Protein AF-A0A3M9LHJ0-F1 (afdb_monomer_lite)

Foldseek 3Di:
DDDDPCCLQPVDPLNVVLLVVLLVHKDAPVRSCVVVVHDCVVCVVSQVSCVVNQQWDDDDRIIHGHPVVNVSSVVCVLVVLQVLLCVVCVCVVVVKDPVLDDVVVVSNSSVCNVPDDDDDDPVCPLPDPVVVLVCLVPDQEEEDEDADAHPVVLVSLLVCLVVVRQYEYEYEPVNLVCCCVVPPPSSVVSCPRPRYHYHYDPDRDMD

Sequence (207 aa):
MGVSIIELVCRSEKRKNLLVYLKDGPRNLAAINKALDVTSTGVLPQIKLLKDNDIVIQKDDEYELSIFGNIVVQKMLPIFKLTRTLEKNPEYWFSRDISTLPMQFMERLGDLEDSEVIEPDINSLFDPPQELIDYLFVSRHVTAITSYFHPYYVNHFMGLAKKGVEINLIFTNDVYERIAEDYGEEAEFFFGRGNTNIYISTRRICR

Secondary structure (DSSP, 8-state):
-PPPHHHHHHS-HHHHHHHHHHTTS-EEHHHHHHHHT--HHHHHHHHHHHHTTTSEEEETTEEEE-HHHHHHHHHHHHHHHHHHHHHHSHHHHHHS--TTS-HHHHTTGGGGTT-------GGGTTSPPHHHHHHHHH-SEEEEEESS--HHHHHHHHHHHHTT-EEEEEEEHHHHHHHHHHHTHHHHHHHT-TTEEEEEESS----

pLDDT: mean 89.59, std 7.44, range [47.5, 98.25]

Structure (mmCIF, N/CA/C/O backbone):
data_AF-A0A3M9LHJ0-F1
#
_entry.id   AF-A0A3M9LHJ0-F1
#
loop_
_atom_site.group_PDB
_atom_site.id
_atom_site.type_symbol
_atom_site.label_atom_id
_atom_site.label_alt_id
_atom_site.label_comp_id
_atom_site.label_asym_id
_atom_site.label_entity_id
_atom_site.label_seq_id
_atom_site.pdbx_PDB_ins_code
_atom_site.Cartn_x
_atom_site.Cartn_y
_atom_site.Cartn_z
_atom_site.occupancy
_atom_site.B_iso_or_equiv
_atom_site.auth_seq_id
_atom_site.auth_comp_id
_atom_site.auth_asym_id
_atom_site.auth_atom_id
_atom_site.pdbx_PDB_model_num
ATOM 1 N N . MET A 1 1 ? -16.583 21.660 27.001 1.00 47.50 1 MET A N 1
ATOM 2 C CA . MET A 1 1 ? -15.871 21.697 25.704 1.00 47.50 1 MET A CA 1
ATOM 3 C C . MET A 1 1 ? -15.978 20.313 25.099 1.00 47.50 1 MET A C 1
ATOM 5 O O . MET A 1 1 ? -15.661 19.363 25.803 1.00 47.50 1 MET A O 1
ATOM 9 N N . GLY A 1 2 ? -16.516 20.193 23.883 1.00 69.31 2 GLY A N 1
ATOM 10 C CA . GLY A 1 2 ? -16.604 18.901 23.196 1.00 69.31 2 GLY A CA 1
ATOM 11 C C . GLY A 1 2 ? -15.211 18.344 22.908 1.00 69.31 2 GLY A C 1
ATOM 12 O O . GLY A 1 2 ? -14.272 19.115 22.705 1.00 69.31 2 GLY A O 1
ATOM 13 N N . VAL A 1 3 ? -15.066 17.020 22.936 1.00 81.50 3 VAL A N 1
ATOM 14 C CA . VAL A 1 3 ? -13.802 16.354 22.605 1.00 81.50 3 VAL A CA 1
ATOM 15 C C . VAL A 1 3 ? -13.525 16.551 21.113 1.00 81.50 3 VAL A C 1
ATOM 17 O O . VAL A 1 3 ? -14.412 16.370 20.282 1.00 81.50 3 VAL A O 1
ATOM 20 N N . SER A 1 4 ? -12.294 16.918 20.754 1.00 91.44 4 SER A N 1
ATOM 21 C CA . SER A 1 4 ? -11.881 16.975 19.350 1.00 91.44 4 SER A CA 1
ATOM 22 C C . SER A 1 4 ? -11.919 15.571 18.736 1.00 91.44 4 SER A C 1
ATOM 24 O O . SER A 1 4 ? -11.259 14.662 19.238 1.00 91.44 4 SER A O 1
ATOM 26 N N . ILE A 1 5 ? -12.655 15.383 17.633 1.00 89.94 5 ILE A N 1
ATOM 27 C CA . ILE A 1 5 ? -12.743 14.088 16.925 1.00 89.94 5 ILE A CA 1
ATOM 28 C C . ILE A 1 5 ? -11.354 13.613 16.489 1.00 89.94 5 ILE A C 1
ATOM 30 O O . ILE A 1 5 ? -11.035 12.434 16.627 1.00 89.94 5 ILE A O 1
ATOM 34 N N . ILE A 1 6 ? -10.500 14.526 16.019 1.00 90.25 6 ILE A N 1
ATOM 35 C CA . ILE A 1 6 ? -9.125 14.194 15.629 1.00 90.25 6 ILE A CA 1
ATOM 36 C C . ILE A 1 6 ? -8.348 13.679 16.843 1.00 90.25 6 ILE A C 1
ATOM 38 O O . ILE A 1 6 ? -7.688 12.649 16.758 1.00 90.25 6 ILE A O 1
ATOM 42 N N . GLU A 1 7 ? -8.454 14.329 18.003 1.00 91.19 7 GLU A N 1
ATOM 43 C CA . GLU A 1 7 ? -7.770 13.855 19.213 1.00 91.19 7 GLU A CA 1
ATOM 44 C C . GLU A 1 7 ? -8.338 12.525 19.725 1.00 91.19 7 GLU A C 1
ATOM 46 O O . GLU A 1 7 ? -7.598 11.655 20.205 1.00 91.19 7 GLU A O 1
ATOM 51 N N . LEU A 1 8 ? -9.655 12.353 19.608 1.00 91.88 8 LEU A N 1
ATOM 52 C CA . LEU A 1 8 ? -10.358 11.133 19.973 1.00 91.88 8 LEU A CA 1
ATOM 53 C C . LEU A 1 8 ? -9.920 9.956 19.093 1.00 91.88 8 LEU A C 1
ATOM 55 O O . LEU A 1 8 ? -9.714 8.855 19.588 1.00 91.88 8 LEU A O 1
ATOM 59 N N . VAL A 1 9 ? -9.746 10.168 17.796 1.00 90.75 9 VAL A N 1
ATOM 60 C CA . VAL A 1 9 ? -9.456 9.087 16.851 1.00 90.75 9 VAL A CA 1
ATOM 61 C C . VAL A 1 9 ? -7.947 8.836 16.731 1.00 90.75 9 VAL A C 1
ATOM 63 O O . VAL A 1 9 ? -7.516 7.685 16.755 1.00 90.75 9 VAL A O 1
ATOM 66 N N . CYS A 1 10 ? -7.117 9.883 16.693 1.00 87.12 10 CYS A N 1
ATOM 67 C CA . CYS A 1 10 ? -5.688 9.756 16.386 1.00 87.12 10 CYS A CA 1
ATOM 68 C C . CYS A 1 10 ? -4.781 9.459 17.578 1.00 87.12 10 CYS A C 1
ATOM 70 O O . CYS A 1 10 ? -3.737 8.842 17.391 1.00 87.12 10 CYS A O 1
ATOM 72 N N . ARG A 1 11 ? -5.107 9.901 18.801 1.00 88.25 11 ARG A N 1
ATOM 73 C CA . ARG A 1 11 ? -4.133 9.840 19.917 1.00 88.25 11 ARG A CA 1
ATOM 74 C C . ARG A 1 11 ? -3.948 8.449 20.529 1.00 88.25 11 ARG A C 1
ATOM 76 O O . ARG A 1 11 ? -3.185 8.302 21.474 1.00 88.25 11 ARG A O 1
ATOM 83 N N . SER A 1 12 ? -4.675 7.435 20.063 1.00 90.69 12 SER A N 1
ATOM 84 C CA . SER A 1 12 ? -4.605 6.082 20.622 1.00 90.69 12 SER A CA 1
ATOM 85 C C . SER A 1 12 ? -4.618 5.039 19.522 1.00 90.69 12 SER A C 1
ATOM 87 O O . SER A 1 12 ? -5.617 4.897 18.822 1.00 90.69 12 SER A O 1
ATOM 89 N N . GLU A 1 13 ? -3.548 4.254 19.439 1.00 89.62 13 GLU A N 1
ATOM 90 C CA . GLU A 1 13 ? -3.447 3.163 18.468 1.00 89.62 13 GLU A CA 1
ATOM 91 C C . GLU A 1 13 ? -4.553 2.116 18.665 1.00 89.62 13 GLU A C 1
ATOM 93 O O . GLU A 1 13 ? -5.152 1.653 17.700 1.00 89.62 13 GLU A O 1
ATOM 98 N N . LYS A 1 14 ? -4.937 1.840 19.921 1.00 91.50 14 LYS A N 1
ATOM 99 C CA . LYS A 1 14 ? -6.070 0.953 20.237 1.00 91.50 14 LYS A CA 1
ATOM 100 C C . LYS A 1 14 ? -7.383 1.458 19.632 1.00 91.50 14 LYS A C 1
ATOM 102 O O . LYS A 1 14 ? -8.143 0.659 19.096 1.00 91.50 14 LYS A O 1
ATOM 107 N N . ARG A 1 15 ? -7.653 2.772 19.694 1.00 93.12 15 ARG A N 1
ATOM 108 C CA . ARG A 1 15 ? -8.855 3.363 19.071 1.00 93.12 15 ARG A CA 1
ATOM 109 C C . ARG A 1 15 ? -8.775 3.329 17.553 1.00 93.12 15 ARG A C 1
ATOM 111 O O . ARG A 1 15 ? -9.767 2.957 16.938 1.00 93.12 15 ARG A O 1
ATOM 118 N N . LYS A 1 16 ? -7.622 3.650 16.956 1.00 93.81 16 LYS A N 1
ATOM 119 C CA . LYS A 1 16 ? -7.440 3.543 15.500 1.00 93.81 16 LYS A CA 1
ATOM 120 C C . LYS A 1 16 ? -7.730 2.125 15.017 1.00 93.81 16 LYS A C 1
ATOM 122 O O . LYS A 1 16 ? -8.575 1.948 14.148 1.00 93.81 16 LYS A O 1
ATOM 127 N N . ASN A 1 17 ? -7.100 1.123 15.628 1.00 93.62 17 ASN A N 1
ATOM 128 C CA . ASN A 1 17 ? -7.255 -0.273 15.224 1.00 93.62 17 ASN A CA 1
ATOM 129 C C . ASN A 1 17 ? -8.690 -0.774 15.425 1.00 93.62 17 ASN A C 1
ATOM 131 O O . ASN A 1 17 ? -9.229 -1.436 14.544 1.00 93.62 17 ASN A O 1
ATOM 135 N N . LEU A 1 18 ? -9.347 -0.392 16.526 1.00 95.75 18 LEU A N 1
ATOM 136 C CA . LEU A 1 18 ? -10.766 -0.682 16.742 1.00 95.75 18 LEU A CA 1
ATOM 137 C C . LEU A 1 18 ? -11.653 -0.078 15.650 1.00 95.75 18 LEU A C 1
ATOM 139 O O . LEU A 1 18 ? -12.494 -0.771 15.090 1.00 95.75 18 LEU A O 1
ATOM 143 N N . LEU A 1 19 ? -11.467 1.202 15.337 1.00 96.19 19 LEU A N 1
ATOM 144 C CA . LEU A 1 19 ? -12.253 1.899 14.324 1.00 96.19 19 LEU A CA 1
ATOM 145 C C . LEU A 1 19 ? -12.050 1.310 12.923 1.00 96.19 19 LEU A C 1
ATOM 147 O O . LEU A 1 19 ? -13.019 1.136 12.189 1.00 96.19 19 LEU A O 1
ATOM 151 N N . VAL A 1 20 ? -10.807 0.965 12.573 1.00 94.75 20 VAL A N 1
ATOM 152 C CA . VAL A 1 20 ? -10.485 0.279 11.315 1.00 94.75 20 VAL A CA 1
ATOM 153 C C . VAL A 1 20 ? -11.127 -1.107 11.274 1.00 94.75 20 VAL A C 1
ATOM 155 O O . VAL A 1 20 ? -11.702 -1.462 10.254 1.00 94.75 20 VAL A O 1
ATOM 158 N N . TYR A 1 21 ? -11.116 -1.858 12.377 1.00 96.56 21 TYR A N 1
ATOM 159 C CA . TYR A 1 21 ? -11.748 -3.179 12.444 1.00 96.56 21 TYR A CA 1
ATOM 160 C C . TYR A 1 21 ? -13.279 -3.120 12.310 1.00 96.56 21 TYR A C 1
ATOM 162 O O . TYR A 1 21 ? -13.875 -3.930 11.601 1.00 96.56 21 TYR A O 1
ATOM 170 N N . LEU A 1 22 ? -13.921 -2.133 12.946 1.00 97.25 22 LEU A N 1
ATOM 171 C CA . LEU A 1 22 ? -15.371 -1.917 12.861 1.00 97.25 22 LEU A CA 1
ATOM 172 C C . LEU A 1 22 ? -15.829 -1.358 11.503 1.00 97.25 22 LEU A C 1
ATOM 174 O O . LEU A 1 22 ? -17.022 -1.398 11.202 1.00 97.25 22 LEU A O 1
ATOM 178 N N . LYS A 1 23 ? -14.909 -0.863 10.661 1.00 95.94 23 LYS A N 1
ATOM 179 C CA . LYS A 1 23 ? -15.214 -0.437 9.284 1.00 95.94 23 LYS A CA 1
ATOM 180 C C . LYS A 1 23 ? -15.794 -1.577 8.445 1.00 95.94 23 LYS A C 1
ATOM 182 O O . LYS A 1 23 ? -16.600 -1.325 7.555 1.00 95.94 23 LYS A O 1
ATOM 187 N N . ASP A 1 24 ? -15.407 -2.816 8.739 1.00 94.88 24 ASP A N 1
ATOM 188 C CA . ASP A 1 24 ? -15.830 -4.000 7.986 1.00 94.88 24 ASP A CA 1
ATOM 189 C C . ASP A 1 24 ? -17.092 -4.662 8.587 1.00 94.88 24 ASP A C 1
ATOM 191 O O . ASP A 1 24 ? -17.409 -5.820 8.294 1.00 94.88 24 ASP A O 1
ATOM 195 N N . GLY A 1 25 ? -17.816 -3.934 9.445 1.00 95.62 25 GLY A N 1
ATOM 196 C CA . GLY A 1 25 ? -19.141 -4.284 9.960 1.00 95.62 25 GLY A CA 1
ATOM 197 C C . GLY A 1 25 ? -19.214 -4.456 11.485 1.00 95.62 25 GLY A C 1
ATOM 198 O O . GLY A 1 25 ? -18.198 -4.332 12.173 1.00 95.62 25 GLY A O 1
ATOM 199 N N . PRO A 1 26 ? -20.414 -4.761 12.017 1.00 97.50 26 PRO A N 1
ATOM 200 C CA . PRO A 1 26 ? -20.645 -4.961 13.447 1.00 97.50 26 PRO A CA 1
ATOM 201 C C . PRO A 1 26 ? -19.810 -6.104 14.026 1.00 97.50 26 PRO A C 1
ATOM 203 O O . PRO A 1 26 ? -19.560 -7.109 13.350 1.00 97.50 26 PRO A O 1
ATOM 206 N N . ARG A 1 27 ? -19.346 -5.951 15.270 1.00 97.75 27 ARG A N 1
ATOM 207 C CA . ARG A 1 27 ? -18.528 -6.952 15.974 1.00 97.75 27 ARG A CA 1
ATOM 208 C C . ARG A 1 27 ? -18.876 -7.007 17.456 1.00 97.75 27 ARG A C 1
ATOM 210 O O . ARG A 1 27 ? -18.949 -5.977 18.125 1.00 97.75 27 ARG A O 1
ATOM 217 N N . ASN A 1 28 ? -18.995 -8.215 17.997 1.00 97.38 28 ASN A N 1
ATOM 218 C CA . ASN A 1 28 ? -19.077 -8.417 19.442 1.00 97.38 28 ASN A CA 1
ATOM 219 C C . ASN A 1 28 ? -17.708 -8.248 20.133 1.00 97.38 28 ASN A C 1
ATOM 221 O O . ASN A 1 28 ? -16.645 -8.274 19.502 1.00 97.38 28 ASN A O 1
ATOM 225 N N . LEU A 1 29 ? -17.728 -8.105 21.461 1.00 96.50 29 LEU A N 1
ATOM 226 C CA . LEU A 1 29 ? -16.523 -7.872 22.266 1.00 96.50 29 LEU A CA 1
ATOM 227 C C . LEU A 1 29 ? -15.478 -8.995 22.140 1.00 96.50 29 LEU A C 1
ATOM 229 O O . LEU A 1 29 ? -14.279 -8.722 22.147 1.00 96.50 29 LEU A O 1
ATOM 233 N N . ALA A 1 30 ? -15.914 -10.251 22.011 1.00 96.38 30 ALA A N 1
ATOM 234 C CA . ALA A 1 30 ? -15.008 -11.391 21.888 1.00 96.38 30 ALA A CA 1
ATOM 235 C C . ALA A 1 30 ? -14.232 -11.354 20.560 1.00 96.38 30 ALA A C 1
ATOM 237 O O . ALA A 1 30 ? -13.021 -11.579 20.549 1.00 96.38 30 ALA A O 1
ATOM 238 N N . ALA A 1 31 ? -14.908 -11.013 19.459 1.00 97.25 31 ALA A N 1
ATOM 239 C CA . ALA A 1 31 ? -14.290 -10.827 18.150 1.00 97.25 31 ALA A CA 1
ATOM 240 C C . ALA A 1 31 ? -13.284 -9.666 18.162 1.00 97.25 31 ALA A C 1
ATOM 242 O O . ALA A 1 31 ? -12.173 -9.824 17.662 1.00 97.25 31 ALA A O 1
ATOM 243 N N . ILE A 1 32 ? -13.636 -8.542 18.799 1.00 97.38 32 ILE A N 1
ATOM 244 C CA . ILE A 1 32 ? -12.745 -7.382 18.963 1.00 97.38 32 ILE A CA 1
ATOM 245 C C . ILE A 1 32 ? -11.483 -7.764 19.745 1.00 97.38 32 ILE A C 1
ATOM 247 O O . ILE A 1 32 ? -10.375 -7.504 19.279 1.00 97.38 32 ILE A O 1
ATOM 251 N N . ASN A 1 33 ? -11.633 -8.406 20.907 1.00 96.12 33 ASN A N 1
ATOM 252 C CA . ASN A 1 33 ? -10.497 -8.823 21.732 1.00 96.12 33 ASN A CA 1
ATOM 253 C C . ASN A 1 33 ? -9.554 -9.759 20.969 1.00 96.12 33 ASN A C 1
ATOM 255 O O . ASN A 1 33 ? -8.340 -9.585 21.024 1.00 96.12 33 ASN A O 1
ATOM 259 N N . LYS A 1 34 ? -10.120 -10.725 20.234 1.00 96.69 34 LYS A N 1
ATOM 260 C CA . LYS A 1 34 ? -9.352 -11.691 19.446 1.00 96.69 34 LYS A CA 1
ATOM 261 C C . LYS A 1 34 ? -8.622 -11.033 18.274 1.00 96.69 34 LYS A C 1
ATOM 263 O O . LYS A 1 34 ? -7.461 -11.340 18.048 1.00 96.69 34 LYS A O 1
ATOM 268 N N . ALA A 1 35 ? -9.297 -10.171 17.515 1.00 96.00 35 ALA A N 1
ATOM 269 C CA . ALA A 1 35 ? -8.730 -9.569 16.309 1.00 96.00 35 ALA A CA 1
ATOM 270 C C . ALA A 1 35 ? -7.646 -8.527 16.612 1.00 96.00 35 ALA A C 1
ATOM 272 O O . ALA A 1 35 ? -6.718 -8.370 15.826 1.00 96.00 35 ALA A O 1
ATOM 273 N N . LEU A 1 36 ? -7.772 -7.812 17.732 1.00 94.44 36 LEU A N 1
ATOM 274 C CA . LEU A 1 36 ? -6.849 -6.739 18.108 1.00 94.44 36 LEU A CA 1
ATOM 275 C C . LEU A 1 36 ? -5.800 -7.163 19.142 1.00 94.44 36 LEU A C 1
ATOM 277 O O . LEU A 1 36 ? -4.996 -6.322 19.534 1.00 94.44 36 LEU A O 1
ATOM 281 N N . ASP A 1 37 ? -5.839 -8.417 19.599 1.00 94.88 37 ASP A N 1
ATOM 282 C CA . ASP A 1 37 ? -5.0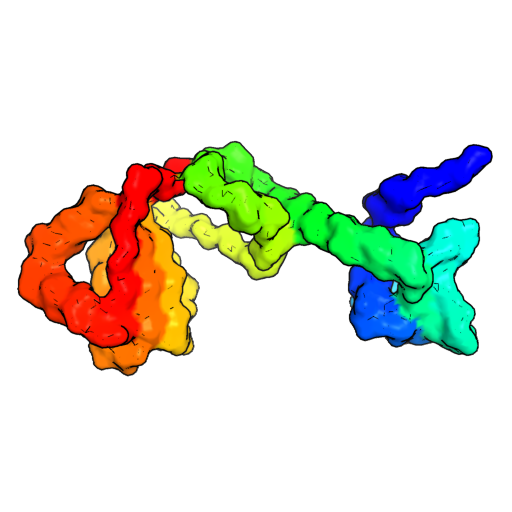10 -8.943 20.690 1.00 94.88 37 ASP A CA 1
ATOM 283 C C . ASP A 1 37 ? -5.055 -8.048 21.948 1.00 94.88 37 ASP A C 1
ATOM 285 O O . ASP A 1 37 ? -4.056 -7.529 22.449 1.00 94.88 37 ASP A O 1
ATOM 289 N N . VAL A 1 38 ? -6.273 -7.789 22.440 1.00 92.75 38 VAL A N 1
ATOM 290 C CA . VAL A 1 38 ? -6.525 -6.921 23.605 1.00 92.75 38 VAL A CA 1
ATOM 291 C C . VAL A 1 38 ? -7.463 -7.568 24.618 1.00 92.75 38 VAL A C 1
ATOM 293 O O . VAL A 1 38 ? -8.285 -8.424 24.299 1.00 92.75 38 VAL A O 1
ATOM 296 N N . THR A 1 39 ? -7.386 -7.107 25.867 1.00 92.62 39 THR A N 1
ATOM 297 C CA . THR A 1 39 ? -8.326 -7.495 26.923 1.00 92.62 39 THR A CA 1
ATOM 298 C C . THR A 1 39 ? -9.581 -6.621 26.912 1.00 92.62 39 THR A C 1
ATOM 300 O O . THR A 1 39 ? -9.527 -5.428 26.594 1.00 92.62 39 THR A O 1
ATOM 303 N N . SER A 1 40 ? -10.697 -7.168 27.412 1.00 91.75 40 SER A N 1
ATOM 304 C CA . SER A 1 40 ? -11.932 -6.401 27.637 1.00 91.75 40 SER A CA 1
ATOM 305 C C . SER A 1 40 ? -11.685 -5.152 28.490 1.00 91.75 40 SER A C 1
ATOM 307 O O . SER A 1 40 ? -12.176 -4.073 28.173 1.00 91.75 40 SER A O 1
ATOM 309 N N . THR A 1 41 ? -10.871 -5.265 29.544 1.00 91.69 41 THR A N 1
ATOM 310 C CA . THR A 1 41 ? -10.513 -4.138 30.422 1.00 91.69 41 THR A CA 1
ATOM 311 C C . THR A 1 41 ? -9.727 -3.045 29.696 1.00 91.69 41 THR A C 1
ATOM 313 O O . THR A 1 41 ? -9.824 -1.877 30.066 1.00 91.69 41 THR A O 1
ATOM 316 N N . GLY A 1 42 ? -8.979 -3.399 28.647 1.00 88.31 42 GLY A N 1
ATOM 317 C CA . GLY A 1 42 ? -8.229 -2.457 27.824 1.00 88.31 42 GLY A CA 1
ATOM 318 C C . GLY A 1 42 ? -9.066 -1.771 26.743 1.00 88.31 42 GLY A C 1
ATOM 319 O O . GLY A 1 42 ? -8.802 -0.607 26.436 1.00 88.31 42 GLY A O 1
ATOM 320 N N . VAL A 1 43 ? -10.058 -2.463 26.167 1.00 93.25 43 VAL A N 1
ATOM 321 C CA . VAL A 1 43 ? -10.842 -1.953 25.027 1.00 93.25 43 VAL A CA 1
ATOM 322 C C . VAL A 1 43 ? -12.159 -1.290 25.434 1.00 93.25 43 VAL A C 1
ATOM 324 O O . VAL A 1 43 ? -12.546 -0.296 24.823 1.00 93.25 43 VAL A O 1
ATOM 327 N N . LEU A 1 44 ? -12.820 -1.754 26.500 1.00 94.81 44 LEU A N 1
ATOM 328 C CA . LEU A 1 44 ? -14.101 -1.197 26.953 1.00 94.81 44 LEU A CA 1
ATOM 329 C C . LEU A 1 44 ? -14.040 0.308 27.270 1.00 94.81 44 LEU A C 1
ATOM 331 O O . LEU A 1 44 ? -14.954 1.021 26.851 1.00 94.81 44 LEU A O 1
ATOM 335 N N . PRO A 1 45 ? -12.984 0.847 27.919 1.00 94.25 45 PRO A N 1
ATOM 336 C CA . PRO A 1 45 ? -12.860 2.293 28.103 1.00 94.25 45 PRO A CA 1
ATOM 337 C C . PRO A 1 45 ? -12.771 3.055 26.774 1.00 94.25 45 PRO A C 1
ATOM 339 O O . PRO A 1 45 ? -13.305 4.155 26.657 1.00 94.25 45 PRO A O 1
ATOM 342 N N . GLN A 1 46 ? -12.132 2.464 25.759 1.00 94.06 46 GLN A N 1
ATOM 343 C CA . GLN A 1 46 ? -12.000 3.066 24.430 1.00 94.06 46 GLN A CA 1
ATOM 344 C C . GLN A 1 46 ? -13.339 3.064 23.688 1.00 94.06 46 GLN A C 1
ATOM 346 O O . GLN A 1 46 ? -13.725 4.087 23.129 1.00 94.06 46 GLN A O 1
ATOM 351 N N . ILE A 1 47 ? -14.073 1.948 23.742 1.00 95.88 47 ILE A N 1
ATOM 352 C CA . ILE A 1 47 ? -15.430 1.832 23.193 1.00 95.88 47 ILE A CA 1
ATOM 353 C C . ILE A 1 47 ? -16.355 2.848 23.863 1.00 95.88 47 ILE A C 1
ATOM 355 O O . ILE A 1 47 ? -17.074 3.559 23.170 1.00 95.88 47 ILE A O 1
ATOM 359 N N . LYS A 1 48 ? -16.308 2.960 25.196 1.00 95.19 48 LYS A N 1
ATOM 360 C CA . LYS A 1 48 ? -17.121 3.928 25.938 1.00 95.19 48 LYS A CA 1
ATOM 361 C C . LYS A 1 48 ? -16.855 5.359 25.469 1.00 95.19 48 LYS A C 1
ATOM 363 O O . LYS A 1 48 ? -17.798 6.050 25.117 1.00 95.19 48 LYS A O 1
ATOM 368 N N . LEU A 1 49 ? -15.589 5.770 25.365 1.00 94.44 49 LEU A N 1
ATOM 369 C CA . LEU A 1 49 ? -15.227 7.101 24.862 1.00 94.44 49 LEU A CA 1
ATOM 370 C C . LEU A 1 49 ? -15.745 7.367 23.441 1.00 94.44 49 LEU A C 1
ATOM 372 O O . LEU A 1 49 ? -16.174 8.478 23.147 1.00 94.44 49 LEU A O 1
ATOM 376 N N . LEU A 1 50 ? -15.696 6.370 22.555 1.00 95.88 50 LEU A N 1
ATOM 377 C CA . LEU A 1 50 ? -16.200 6.497 21.185 1.00 95.88 50 LEU A CA 1
ATOM 378 C C . LEU A 1 50 ? -17.735 6.562 21.135 1.00 95.88 50 LEU A C 1
ATOM 380 O O . LEU A 1 50 ? -18.273 7.299 20.313 1.00 95.88 50 LEU A O 1
ATOM 384 N N . LYS A 1 51 ? -18.425 5.830 22.020 1.00 96.19 51 LYS A N 1
ATOM 385 C CA . LYS A 1 51 ? -19.886 5.880 22.180 1.00 96.19 51 LYS A CA 1
ATOM 386 C C . LYS A 1 51 ? -20.359 7.212 22.748 1.00 96.19 51 LYS A C 1
ATOM 388 O O . LYS A 1 51 ? -21.281 7.801 22.206 1.00 96.19 51 LYS A O 1
ATOM 393 N N . ASP A 1 52 ? -19.683 7.714 23.780 1.00 95.62 52 ASP A N 1
ATOM 394 C CA . ASP A 1 52 ? -19.998 8.996 24.426 1.00 95.62 52 ASP A CA 1
ATOM 395 C C . ASP A 1 52 ? -19.830 10.201 23.467 1.00 95.62 52 ASP A C 1
ATOM 397 O O . ASP A 1 52 ? -20.243 11.309 23.796 1.00 95.62 52 ASP A O 1
ATOM 401 N N . ASN A 1 53 ? -19.215 9.997 22.292 1.00 94.31 53 ASN A N 1
ATOM 402 C CA . ASN A 1 53 ? -19.024 11.000 21.236 1.00 94.31 53 ASN A CA 1
ATOM 403 C C . ASN A 1 53 ? -19.662 10.582 19.891 1.00 94.31 53 ASN A C 1
ATOM 405 O O . ASN A 1 53 ? -19.234 11.058 18.841 1.00 94.31 53 ASN A O 1
ATOM 409 N N . ASP A 1 54 ? -20.635 9.663 19.906 1.00 94.50 54 ASP A N 1
ATOM 410 C CA . ASP A 1 54 ? -21.424 9.234 18.738 1.00 94.50 54 ASP A CA 1
ATOM 411 C C . ASP A 1 54 ? -20.613 8.682 17.545 1.00 94.50 54 ASP A C 1
ATOM 413 O O . ASP A 1 54 ? -21.099 8.641 16.413 1.00 94.50 54 ASP A O 1
ATOM 417 N N . ILE A 1 55 ? -19.380 8.216 17.764 1.00 96.62 55 ILE A N 1
ATOM 418 C CA . ILE A 1 55 ? -18.550 7.581 16.723 1.00 96.62 55 ILE A CA 1
ATOM 419 C C . ILE A 1 55 ? -18.891 6.094 16.589 1.00 96.62 55 ILE A C 1
ATOM 421 O O . ILE A 1 55 ? -18.957 5.556 15.485 1.00 96.62 55 ILE A O 1
ATOM 425 N N . VAL A 1 56 ? -19.122 5.429 17.718 1.00 97.81 56 VAL A N 1
ATOM 426 C CA . VAL A 1 56 ? -19.508 4.015 17.790 1.00 97.81 56 VAL A CA 1
ATOM 427 C C . VAL A 1 56 ? -20.883 3.929 18.427 1.00 97.81 56 VAL A C 1
ATOM 429 O O . VAL A 1 56 ? -21.179 4.654 19.370 1.00 97.81 56 VAL A O 1
ATOM 432 N N . ILE A 1 57 ? -21.713 3.017 17.945 1.00 98.06 57 ILE A N 1
ATOM 433 C CA . ILE A 1 57 ? -22.978 2.655 18.579 1.00 98.06 57 ILE A CA 1
ATOM 434 C C . ILE A 1 57 ? -22.944 1.185 18.979 1.00 98.06 57 ILE A C 1
ATOM 436 O O . ILE A 1 57 ? -22.093 0.415 18.534 1.00 98.06 57 ILE A O 1
ATOM 440 N N . GLN A 1 58 ? -23.853 0.813 19.872 1.00 97.25 58 GLN A N 1
ATOM 441 C CA . GLN A 1 58 ? -24.051 -0.571 20.270 1.00 97.25 58 GLN A CA 1
ATOM 442 C C . GLN A 1 58 ? -25.489 -0.960 19.946 1.00 97.25 58 GLN A C 1
ATOM 444 O O . GLN A 1 58 ? -26.414 -0.262 20.366 1.00 97.25 58 GLN A O 1
ATOM 449 N N . LYS A 1 59 ? -25.654 -2.060 19.215 1.00 95.19 59 LYS A N 1
ATOM 450 C CA . LYS A 1 59 ? -26.938 -2.721 18.976 1.00 95.19 59 LYS A CA 1
ATOM 451 C C . LYS A 1 59 ? -26.820 -4.129 19.534 1.00 95.19 59 LYS A C 1
ATOM 453 O O . LYS A 1 59 ? -25.908 -4.857 19.154 1.00 95.19 59 LYS A O 1
ATOM 458 N N . ASP A 1 60 ? -27.697 -4.469 20.471 1.00 93.88 60 ASP A N 1
ATOM 459 C CA . ASP A 1 60 ? -27.618 -5.718 21.228 1.00 93.88 60 ASP A CA 1
ATOM 460 C C . ASP A 1 60 ? -26.210 -5.912 21.840 1.00 93.88 60 ASP A C 1
ATOM 462 O O . ASP A 1 60 ? -25.699 -5.035 22.552 1.00 93.88 60 ASP A O 1
ATOM 466 N N . ASP A 1 61 ? -25.558 -7.028 21.524 1.00 94.19 61 ASP A N 1
ATOM 467 C CA . ASP A 1 61 ? -24.220 -7.384 22.004 1.00 94.19 61 ASP A CA 1
ATOM 468 C C . ASP A 1 61 ? -23.095 -7.018 21.016 1.00 94.19 61 ASP A C 1
ATOM 470 O O . ASP A 1 61 ? -21.939 -7.420 21.196 1.00 94.19 61 ASP A O 1
ATOM 474 N N . GLU A 1 62 ? -23.406 -6.240 19.975 1.00 97.75 62 GLU A N 1
ATOM 475 C CA . GLU A 1 62 ? -22.459 -5.846 18.935 1.00 97.75 62 GLU A CA 1
ATOM 476 C C . GLU A 1 62 ? -22.201 -4.339 18.905 1.00 97.75 62 GLU A C 1
ATOM 478 O O . GLU A 1 62 ? -23.079 -3.503 19.132 1.00 97.75 62 GLU A O 1
ATOM 483 N N . TYR A 1 63 ? -20.956 -3.992 18.595 1.00 98.19 63 TYR A N 1
ATOM 484 C CA . TYR A 1 63 ? -20.510 -2.627 18.362 1.00 98.19 63 TYR A CA 1
ATOM 485 C C . TYR A 1 63 ? -20.348 -2.396 16.866 1.00 98.19 63 TYR A C 1
ATOM 487 O O . TYR A 1 63 ? -19.795 -3.239 16.163 1.00 98.19 63 TYR A O 1
ATOM 495 N N . GLU A 1 64 ? -20.775 -1.235 16.388 1.00 98.06 64 GLU A N 1
ATOM 496 C CA . GLU A 1 64 ? -20.610 -0.823 14.994 1.00 98.06 64 GLU A CA 1
ATOM 497 C C . GLU A 1 64 ? -20.318 0.677 14.901 1.00 98.06 64 GLU A C 1
ATOM 499 O O . GLU A 1 64 ? -20.586 1.447 15.830 1.00 98.06 64 GLU A O 1
ATOM 504 N N . LEU A 1 65 ? -19.756 1.111 13.774 1.00 98.25 65 LEU A N 1
ATOM 505 C CA . LEU A 1 65 ? -19.595 2.536 13.499 1.00 98.25 65 LEU A CA 1
ATOM 506 C C . LEU A 1 65 ? -20.967 3.188 13.289 1.00 98.25 65 LEU A C 1
ATOM 508 O O . LEU A 1 65 ? -21.810 2.668 12.559 1.00 98.25 65 LEU A O 1
ATOM 512 N N . SER A 1 66 ? -21.168 4.373 13.865 1.00 97.81 66 SER A N 1
ATOM 513 C CA . SER A 1 66 ? -22.316 5.213 13.512 1.00 97.81 66 SER A CA 1
ATOM 514 C C . SER A 1 66 ? -22.189 5.729 12.067 1.00 97.81 66 SER A C 1
ATOM 516 O O . SER A 1 66 ? -21.159 5.544 11.412 1.00 97.81 66 SER A O 1
ATOM 518 N N . ILE A 1 67 ? -23.202 6.435 11.549 1.00 96.44 67 ILE A N 1
ATOM 519 C CA . ILE A 1 67 ? -23.091 7.111 10.240 1.00 96.44 67 ILE A CA 1
ATOM 520 C C . ILE A 1 67 ? -21.906 8.092 10.242 1.00 96.44 67 ILE A C 1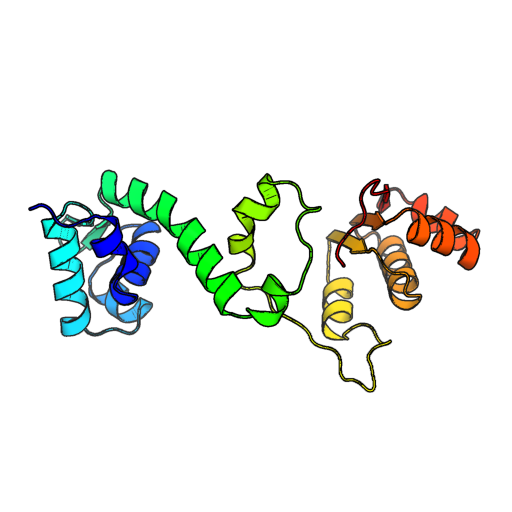
ATOM 522 O O . ILE A 1 67 ? -21.083 8.075 9.328 1.00 96.44 67 ILE A O 1
ATOM 526 N N . PHE A 1 68 ? -21.769 8.902 11.296 1.00 94.00 68 PHE A N 1
ATOM 527 C CA . PHE A 1 68 ? -20.652 9.839 11.429 1.00 94.00 68 PHE A CA 1
ATOM 528 C C . PHE A 1 68 ? -19.323 9.124 11.678 1.00 94.00 68 PHE A C 1
ATOM 530 O O . PHE A 1 68 ? -18.308 9.519 11.109 1.00 94.00 68 PHE A O 1
ATOM 537 N N . GLY A 1 69 ? -19.327 8.034 12.450 1.00 96.31 69 GLY A N 1
ATOM 538 C CA . GLY A 1 69 ? -18.152 7.191 12.646 1.00 96.31 69 GLY A CA 1
ATOM 539 C C . GLY A 1 69 ? -17.631 6.609 11.338 1.00 96.31 69 GLY A C 1
ATOM 540 O O . GLY A 1 69 ? -16.433 6.679 11.080 1.00 96.31 69 GLY A O 1
ATOM 541 N N . ASN A 1 70 ? -18.520 6.130 10.465 1.00 96.88 70 ASN A N 1
ATOM 542 C CA . ASN A 1 70 ? -18.155 5.657 9.130 1.00 96.88 70 ASN A CA 1
ATOM 543 C C . ASN A 1 70 ? -17.493 6.759 8.297 1.00 96.88 70 ASN A C 1
ATOM 545 O O . ASN A 1 70 ? -16.423 6.533 7.736 1.00 96.88 70 ASN A O 1
ATOM 549 N N . ILE A 1 71 ? -18.080 7.961 8.255 1.00 95.62 71 ILE A N 1
ATOM 550 C CA . ILE A 1 71 ? -17.505 9.100 7.519 1.00 95.62 71 ILE A CA 1
ATOM 551 C C . ILE A 1 71 ? -16.107 9.437 8.055 1.00 95.62 71 ILE A C 1
ATOM 553 O O . ILE A 1 71 ? -15.167 9.598 7.275 1.00 95.62 71 ILE A O 1
ATOM 557 N N . VAL A 1 72 ? -15.953 9.508 9.381 1.00 94.81 72 VAL A N 1
ATOM 558 C CA . VAL A 1 72 ? -14.669 9.803 10.028 1.00 94.81 72 VAL A CA 1
ATOM 559 C C . VAL A 1 72 ? -13.633 8.738 9.678 1.00 94.81 72 VAL A C 1
ATOM 561 O O . VAL A 1 72 ? -12.563 9.073 9.179 1.00 94.81 72 VAL A O 1
ATOM 564 N N . VAL A 1 73 ? -13.941 7.454 9.866 1.00 95.31 73 VAL A N 1
ATOM 565 C CA . VAL A 1 73 ? -12.993 6.364 9.593 1.00 95.31 73 VAL A CA 1
ATOM 566 C C . VAL A 1 73 ? -12.607 6.306 8.117 1.00 95.31 73 VAL A C 1
ATOM 568 O O . VAL A 1 73 ? -11.428 6.144 7.812 1.00 95.31 73 VAL A O 1
ATOM 571 N N . GLN A 1 74 ? -13.551 6.518 7.195 1.00 94.25 74 GLN A N 1
ATOM 572 C CA . GLN A 1 74 ? -13.258 6.561 5.759 1.00 94.25 74 GLN A CA 1
ATOM 573 C C . GLN A 1 74 ? -12.283 7.681 5.381 1.00 94.25 74 GLN A C 1
ATOM 575 O O . GLN A 1 74 ? -11.452 7.486 4.497 1.00 94.25 74 GLN A O 1
ATOM 580 N N . LYS A 1 75 ? -12.359 8.846 6.037 1.00 93.19 75 LYS A N 1
ATOM 581 C CA . LYS A 1 75 ? -11.440 9.967 5.781 1.00 93.19 75 LYS A CA 1
ATOM 582 C C . LYS A 1 75 ? -10.098 9.817 6.490 1.00 93.19 75 LYS A C 1
ATOM 584 O O . LYS A 1 75 ? -9.085 10.260 5.960 1.00 93.19 75 LYS A O 1
ATOM 589 N N . MET A 1 76 ? -10.082 9.174 7.652 1.00 92.62 76 MET A N 1
ATOM 590 C CA . MET A 1 76 ? -8.868 9.002 8.450 1.00 92.62 76 MET A CA 1
ATOM 591 C C . MET A 1 76 ? -8.027 7.802 8.012 1.00 92.62 76 MET A C 1
ATOM 593 O O . MET A 1 76 ? -6.809 7.838 8.160 1.00 92.62 76 MET A O 1
ATOM 597 N N . LEU A 1 77 ? -8.640 6.759 7.445 1.00 92.19 77 LEU A N 1
ATOM 598 C CA . LEU A 1 77 ? -7.925 5.554 7.027 1.00 92.19 77 LEU A CA 1
ATOM 599 C C . LEU A 1 77 ? -6.791 5.853 6.026 1.00 92.19 77 LEU A C 1
ATOM 601 O O . LEU A 1 77 ? -5.673 5.433 6.315 1.00 92.19 77 LEU A O 1
ATOM 605 N N . PRO A 1 78 ? -6.992 6.616 4.929 1.00 92.56 78 PRO A N 1
ATOM 606 C CA . PRO A 1 78 ? -5.894 6.975 4.026 1.00 92.56 78 PRO A CA 1
ATOM 607 C C . PRO A 1 78 ? -4.740 7.696 4.732 1.00 92.56 78 PRO A C 1
ATOM 609 O O . PRO A 1 78 ? -3.579 7.450 4.423 1.00 92.56 78 PRO A O 1
ATOM 612 N N . ILE A 1 79 ? -5.048 8.534 5.729 1.00 92.44 79 ILE A N 1
ATOM 613 C CA . ILE A 1 79 ? -4.038 9.245 6.523 1.00 92.44 79 ILE A CA 1
ATOM 614 C C . ILE A 1 79 ? -3.237 8.251 7.370 1.00 92.44 79 ILE A C 1
ATOM 616 O O . ILE A 1 79 ? -2.016 8.328 7.388 1.00 92.44 79 ILE A O 1
ATOM 620 N N . PHE A 1 80 ? -3.896 7.293 8.030 1.00 91.94 80 PHE A N 1
ATOM 621 C CA . PHE A 1 80 ? -3.209 6.258 8.815 1.00 91.94 80 PHE A CA 1
ATOM 622 C C . PHE A 1 80 ? -2.300 5.386 7.956 1.00 91.94 80 PHE A C 1
ATOM 624 O O . PHE A 1 80 ? -1.177 5.087 8.359 1.00 91.94 80 PHE A O 1
ATOM 631 N N . LYS A 1 81 ? -2.781 4.995 6.774 1.00 93.31 81 LYS A N 1
ATOM 632 C CA . LYS A 1 81 ? -1.998 4.227 5.809 1.00 93.31 81 LYS A CA 1
ATOM 633 C C . LYS A 1 81 ? -0.767 5.004 5.344 1.00 93.31 81 LYS A C 1
ATOM 635 O O . LYS A 1 81 ? 0.342 4.474 5.342 1.00 93.31 81 LYS A O 1
ATOM 640 N N . LEU A 1 82 ? -0.951 6.284 5.012 1.00 93.56 82 LEU A N 1
ATOM 641 C CA . LEU A 1 82 ? 0.135 7.175 4.615 1.00 93.56 82 LEU A CA 1
ATOM 642 C C . LEU A 1 82 ? 1.184 7.306 5.721 1.00 93.56 82 LEU A C 1
ATOM 644 O O . LEU A 1 82 ? 2.361 7.084 5.460 1.00 93.56 82 LEU A O 1
ATOM 648 N N . THR A 1 83 ? 0.775 7.626 6.955 1.00 92.19 83 THR A N 1
ATOM 649 C CA . THR A 1 83 ? 1.729 7.792 8.062 1.00 92.19 83 THR A CA 1
ATOM 650 C C . THR A 1 83 ? 2.500 6.507 8.324 1.00 92.19 83 THR A C 1
ATOM 652 O O . THR A 1 83 ? 3.719 6.557 8.407 1.00 92.19 83 THR A O 1
ATOM 655 N N . ARG A 1 84 ? 1.826 5.347 8.340 1.00 91.81 84 ARG A N 1
ATOM 656 C CA . ARG A 1 84 ? 2.489 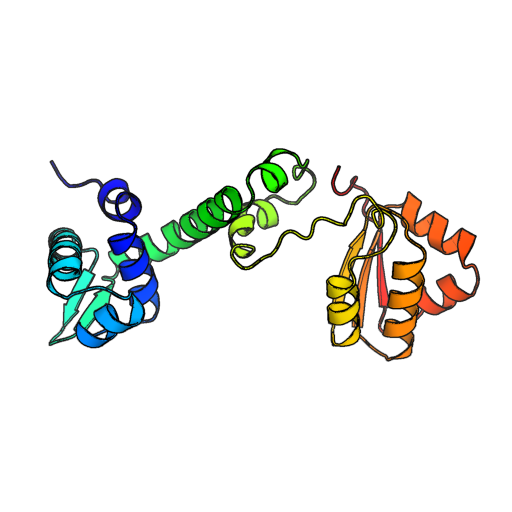4.042 8.507 1.00 91.81 84 ARG A CA 1
ATOM 657 C C . ARG A 1 84 ? 3.495 3.763 7.393 1.00 91.81 84 ARG A C 1
ATOM 659 O O . ARG A 1 84 ? 4.598 3.319 7.681 1.00 91.81 84 ARG A O 1
ATOM 666 N N . THR A 1 85 ? 3.138 4.056 6.143 1.00 92.69 85 THR A N 1
ATOM 667 C CA . THR A 1 85 ? 4.028 3.871 4.985 1.00 92.69 85 THR A CA 1
ATOM 668 C C . THR A 1 85 ? 5.300 4.707 5.125 1.00 92.69 85 THR A C 1
ATOM 670 O O . THR A 1 85 ? 6.402 4.178 4.975 1.00 92.69 85 THR A O 1
ATOM 673 N N . LEU A 1 86 ? 5.154 5.992 5.465 1.00 92.25 86 LEU A N 1
ATOM 674 C CA . LEU A 1 86 ? 6.279 6.914 5.638 1.00 92.25 86 LEU A CA 1
ATOM 675 C C . LEU A 1 86 ? 7.145 6.551 6.853 1.00 92.25 86 LEU A C 1
ATOM 677 O O . LEU A 1 86 ? 8.368 6.604 6.773 1.00 92.25 86 LEU A O 1
ATOM 681 N N . GLU A 1 87 ? 6.520 6.152 7.962 1.00 92.38 87 GLU A N 1
ATOM 682 C CA . GLU A 1 87 ? 7.199 5.769 9.206 1.00 92.38 87 GLU A CA 1
ATOM 683 C C . GLU A 1 87 ? 7.927 4.419 9.102 1.00 92.38 87 GLU A C 1
ATOM 685 O O . GLU A 1 87 ? 8.913 4.215 9.806 1.00 92.38 87 GLU A O 1
ATOM 690 N N . LYS A 1 88 ? 7.478 3.505 8.227 1.00 92.06 88 LYS A N 1
ATOM 691 C CA . LYS A 1 88 ? 8.099 2.182 8.028 1.00 92.06 88 LYS A CA 1
ATOM 692 C C . LYS A 1 88 ? 9.509 2.285 7.439 1.00 92.06 88 LYS A C 1
ATOM 694 O O . LYS A 1 88 ? 10.383 1.536 7.856 1.00 92.06 88 LYS A O 1
ATOM 699 N N . ASN A 1 89 ? 9.726 3.198 6.487 1.00 89.06 89 ASN A N 1
ATOM 700 C CA . ASN A 1 89 ? 11.009 3.387 5.794 1.00 89.06 89 ASN A CA 1
ATOM 701 C C . ASN A 1 89 ? 11.291 4.883 5.538 1.00 89.06 89 ASN A C 1
ATOM 703 O O . ASN A 1 89 ? 11.261 5.325 4.385 1.00 89.06 89 ASN A O 1
ATOM 707 N N . PRO A 1 90 ? 11.542 5.689 6.585 1.00 91.00 90 PRO A N 1
ATOM 708 C CA . PRO A 1 90 ? 11.634 7.142 6.448 1.00 91.00 90 PRO A CA 1
ATOM 709 C C . PRO A 1 90 ? 12.781 7.566 5.526 1.00 91.00 90 PRO A C 1
ATOM 711 O O . PRO A 1 90 ? 12.577 8.401 4.649 1.00 91.00 90 PRO A O 1
ATOM 714 N N . GLU A 1 91 ? 13.956 6.947 5.657 1.00 90.25 91 GLU A N 1
ATOM 715 C CA . GLU A 1 91 ? 15.119 7.271 4.819 1.00 90.25 91 GLU A CA 1
ATOM 716 C C . GLU A 1 91 ? 14.835 7.040 3.330 1.00 90.25 91 GLU A C 1
ATOM 718 O O . GLU A 1 91 ? 15.195 7.868 2.495 1.00 90.25 91 GLU A O 1
ATOM 723 N N . TYR A 1 92 ? 14.116 5.968 2.981 1.00 89.06 92 TYR A N 1
ATOM 724 C CA . TYR A 1 92 ? 13.710 5.713 1.599 1.00 89.06 92 TYR A CA 1
ATOM 725 C C . TYR A 1 92 ? 12.754 6.794 1.085 1.00 89.06 92 TYR A C 1
ATOM 727 O O . TYR A 1 92 ? 12.980 7.358 0.019 1.00 89.06 92 TYR A O 1
ATOM 735 N N . TRP A 1 93 ? 11.692 7.111 1.830 1.00 89.12 93 TRP A N 1
ATOM 736 C CA . TRP A 1 93 ? 10.661 8.032 1.342 1.00 89.12 93 TRP A CA 1
ATOM 737 C C . TRP A 1 93 ? 11.119 9.488 1.294 1.00 89.12 93 TRP A C 1
ATOM 739 O O . TRP A 1 93 ? 10.773 10.201 0.354 1.00 89.12 93 TRP A O 1
ATOM 749 N N . PHE A 1 94 ? 11.897 9.939 2.280 1.00 89.06 94 PHE A N 1
ATOM 750 C CA . PHE A 1 94 ? 12.311 11.340 2.386 1.00 89.06 94 PHE A CA 1
ATOM 751 C C . PHE A 1 94 ? 13.577 11.679 1.584 1.00 89.06 94 PHE A C 1
ATOM 753 O O . PHE A 1 94 ? 13.852 12.860 1.381 1.00 89.06 94 PHE A O 1
ATOM 760 N N . SER A 1 95 ? 14.325 10.683 1.092 1.00 88.88 95 SER A N 1
ATOM 761 C CA . SER A 1 95 ? 15.502 10.907 0.232 1.00 88.88 95 SER A CA 1
ATOM 762 C C . SER A 1 95 ? 15.190 10.967 -1.268 1.00 88.88 95 SER A C 1
ATOM 764 O O . SER A 1 95 ? 16.052 11.375 -2.047 1.00 88.88 95 SER A O 1
ATOM 766 N N . ARG A 1 96 ? 13.983 10.571 -1.692 1.00 84.25 96 ARG A N 1
ATOM 767 C CA . ARG A 1 96 ? 13.621 10.393 -3.108 1.00 84.25 96 ARG A CA 1
ATOM 768 C C . ARG A 1 96 ? 12.840 11.572 -3.671 1.00 84.25 96 ARG A C 1
ATOM 770 O O . ARG A 1 96 ? 11.917 12.084 -3.038 1.00 84.25 96 ARG A O 1
ATOM 777 N N . ASP A 1 97 ? 13.142 11.945 -4.915 1.00 84.44 97 ASP A N 1
ATOM 778 C CA . ASP A 1 97 ? 12.330 12.925 -5.640 1.00 84.44 97 ASP A CA 1
ATOM 779 C C . ASP A 1 97 ? 11.111 12.258 -6.295 1.00 84.44 97 ASP A C 1
ATOM 781 O O . ASP A 1 97 ? 11.167 11.738 -7.414 1.00 84.44 97 ASP A O 1
ATOM 785 N N . ILE A 1 98 ? 9.981 12.310 -5.589 1.00 83.00 98 ILE A N 1
ATOM 786 C CA . ILE A 1 98 ? 8.685 11.823 -6.077 1.00 83.00 98 ILE A CA 1
ATOM 787 C C . ILE A 1 98 ? 7.821 12.918 -6.721 1.00 83.00 98 ILE A C 1
ATOM 789 O O . ILE A 1 98 ? 6.695 12.638 -7.127 1.00 83.00 98 ILE A O 1
ATOM 793 N N . SER A 1 99 ? 8.326 14.152 -6.868 1.00 83.06 99 SER A N 1
ATOM 794 C CA . SER A 1 99 ? 7.561 15.294 -7.416 1.00 83.06 99 SER A CA 1
ATOM 795 C C . SER A 1 99 ? 7.110 15.095 -8.870 1.00 83.06 99 SER A C 1
ATOM 797 O O . SER A 1 99 ? 6.226 15.787 -9.380 1.00 83.06 99 SER A O 1
ATOM 799 N N . THR A 1 100 ? 7.719 14.123 -9.545 1.00 80.50 100 THR A N 1
ATOM 800 C CA . THR A 1 100 ? 7.426 13.736 -10.924 1.00 80.50 100 THR A CA 1
ATOM 801 C C . THR A 1 100 ? 6.125 12.937 -11.044 1.00 80.50 100 THR A C 1
ATOM 803 O O . THR A 1 100 ? 5.505 12.950 -12.116 1.00 80.50 100 THR A O 1
ATOM 806 N N . LEU A 1 101 ? 5.676 12.301 -9.952 1.00 83.06 101 LEU A N 1
ATOM 807 C CA . LEU A 1 101 ? 4.437 11.537 -9.902 1.00 83.06 101 LEU A CA 1
ATOM 808 C C . LEU A 1 101 ? 3.213 12.466 -9.963 1.00 83.06 101 LEU A C 1
ATOM 810 O O . LEU A 1 101 ? 3.161 13.491 -9.284 1.00 83.06 101 LEU A O 1
ATOM 814 N N . PRO A 1 102 ? 2.180 12.117 -10.747 1.00 87.00 102 PRO A N 1
ATOM 815 C CA . PRO A 1 102 ? 0.889 12.792 -10.677 1.00 87.00 102 PRO A CA 1
ATOM 816 C C . PRO A 1 102 ? 0.316 12.827 -9.249 1.00 87.00 102 PRO A C 1
ATOM 818 O O . PRO A 1 102 ? 0.382 11.828 -8.532 1.00 87.00 102 PRO A O 1
ATOM 821 N N . MET A 1 103 ? -0.319 13.946 -8.869 1.00 87.19 103 MET A N 1
ATOM 822 C CA . MET A 1 103 ? -0.866 14.162 -7.515 1.00 87.19 103 MET A CA 1
ATOM 823 C C . MET A 1 103 ? -1.773 13.018 -7.049 1.00 87.19 103 MET A C 1
ATOM 825 O O . MET A 1 103 ? -1.654 12.563 -5.920 1.00 87.19 103 MET A O 1
ATOM 829 N N . GLN A 1 104 ? -2.598 12.474 -7.945 1.00 90.62 104 GLN A N 1
ATOM 830 C CA . GLN A 1 104 ? -3.478 11.337 -7.654 1.00 90.62 104 GLN A CA 1
ATOM 831 C C . GLN A 1 104 ? -2.746 10.071 -7.162 1.00 90.62 104 GLN A C 1
ATOM 833 O O . GLN A 1 104 ? -3.338 9.262 -6.454 1.00 90.62 104 GLN A O 1
ATOM 838 N N . PHE A 1 105 ? -1.479 9.870 -7.546 1.00 88.62 105 PHE A N 1
ATOM 839 C CA . PHE A 1 105 ? -0.655 8.770 -7.037 1.00 88.62 105 PHE A CA 1
ATOM 840 C C . PHE A 1 105 ? 0.021 9.154 -5.720 1.00 88.62 105 PHE A C 1
ATOM 842 O O . PHE A 1 105 ? 0.078 8.332 -4.812 1.00 88.62 105 PHE A O 1
ATOM 849 N N . MET A 1 106 ? 0.459 10.411 -5.582 1.00 87.25 106 MET A N 1
ATOM 850 C CA . MET A 1 106 ? 1.024 10.922 -4.327 1.00 87.25 106 MET A CA 1
ATOM 851 C C . MET A 1 106 ? 0.005 10.874 -3.175 1.00 87.25 106 MET A C 1
ATOM 853 O O . MET A 1 106 ? 0.334 10.444 -2.073 1.00 87.25 106 MET A O 1
ATOM 857 N N . GLU A 1 107 ? -1.259 11.218 -3.433 1.00 88.69 107 GLU A N 1
ATOM 858 C CA . GLU A 1 107 ? -2.360 11.119 -2.457 1.00 88.69 107 GLU A CA 1
ATOM 859 C C . GLU A 1 107 ? -2.651 9.677 -2.016 1.00 88.69 107 GLU A C 1
ATOM 861 O O . GLU A 1 107 ? -3.267 9.451 -0.975 1.00 88.69 107 GLU A O 1
ATOM 866 N N . ARG A 1 108 ? -2.191 8.699 -2.801 1.00 92.00 108 ARG A N 1
ATOM 867 C CA . ARG A 1 108 ? -2.392 7.266 -2.584 1.00 92.00 108 ARG A CA 1
ATOM 868 C C . ARG A 1 108 ? -1.129 6.542 -2.129 1.00 92.00 108 ARG A C 1
ATOM 870 O O . ARG A 1 108 ? -1.127 5.319 -2.108 1.00 92.00 108 ARG A O 1
ATOM 877 N N . LEU A 1 109 ? -0.078 7.255 -1.712 1.00 91.12 109 LEU A N 1
ATOM 878 C CA . LEU A 1 109 ? 1.148 6.625 -1.197 1.00 91.12 109 LEU A CA 1
ATOM 879 C C . LEU A 1 109 ? 0.879 5.643 -0.050 1.00 91.12 109 LEU A C 1
ATOM 881 O O . LEU A 1 109 ? 1.561 4.634 0.054 1.00 91.12 109 LEU A O 1
ATOM 885 N N . GLY A 1 110 ? -0.152 5.892 0.764 1.00 93.50 110 GLY A N 1
ATOM 886 C CA . GLY A 1 110 ? -0.577 4.960 1.810 1.00 93.50 110 GLY A CA 1
ATOM 887 C C . GLY A 1 110 ? -1.009 3.576 1.304 1.00 93.50 110 GLY A C 1
ATOM 888 O O . GLY A 1 110 ? -0.977 2.618 2.068 1.00 93.50 110 GLY A O 1
ATOM 889 N N . ASP A 1 111 ? -1.371 3.424 0.028 1.00 94.00 111 ASP A N 1
ATOM 890 C CA . ASP A 1 111 ? -1.691 2.112 -0.552 1.00 94.00 111 ASP A CA 1
ATOM 891 C C . ASP A 1 111 ? -0.462 1.177 -0.591 1.00 94.00 111 ASP A C 1
ATOM 893 O O . ASP A 1 111 ? -0.616 -0.021 -0.815 1.00 94.00 111 ASP A O 1
ATOM 897 N N . LEU A 1 112 ? 0.742 1.705 -0.337 1.00 92.69 112 LEU A N 1
ATOM 898 C CA . LEU A 1 112 ? 1.996 0.960 -0.222 1.00 92.69 112 LEU A CA 1
ATOM 899 C C . LEU A 1 112 ? 2.319 0.537 1.226 1.00 92.69 112 LEU A C 1
ATOM 901 O O . LEU A 1 112 ? 3.453 0.169 1.510 1.00 92.69 112 LEU A O 1
ATOM 905 N N . GLU A 1 113 ? 1.361 0.555 2.159 1.00 90.62 113 GLU A N 1
ATOM 906 C CA . GLU A 1 113 ? 1.614 0.182 3.567 1.00 90.62 113 GLU A CA 1
ATOM 907 C C . GLU A 1 113 ? 2.230 -1.225 3.731 1.00 90.62 113 GLU A C 1
ATOM 909 O O . GLU A 1 113 ? 3.120 -1.447 4.563 1.00 90.62 113 GLU A O 1
AT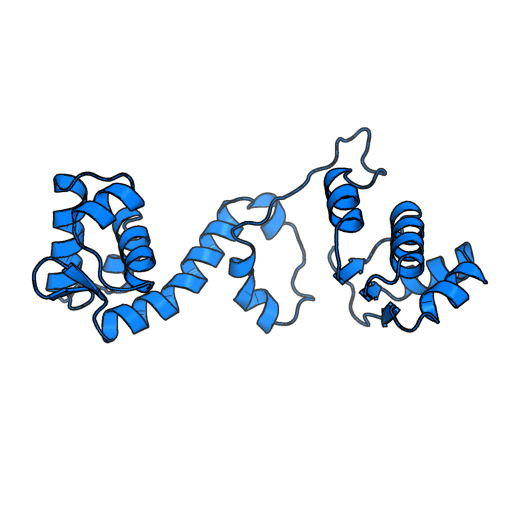OM 914 N N . ASP A 1 114 ? 1.817 -2.151 2.867 1.00 90.31 114 ASP A N 1
ATOM 915 C CA . ASP A 1 114 ? 2.285 -3.536 2.838 1.00 90.31 114 ASP A CA 1
ATOM 916 C C . ASP A 1 114 ? 3.504 -3.736 1.916 1.00 90.31 114 ASP A C 1
ATOM 918 O O . ASP A 1 114 ? 3.916 -4.867 1.676 1.00 90.31 114 ASP A O 1
ATOM 922 N N . SER A 1 115 ? 4.118 -2.661 1.402 1.00 89.81 115 SER A N 1
ATOM 923 C CA . SER A 1 115 ? 5.306 -2.764 0.549 1.00 89.81 115 SER A CA 1
ATOM 924 C C . SER A 1 115 ? 6.582 -3.008 1.353 1.00 89.81 115 SER A C 1
ATOM 926 O O . SER A 1 115 ? 6.709 -2.583 2.506 1.00 89.81 115 SER A O 1
ATOM 928 N N . GLU A 1 116 ? 7.578 -3.606 0.712 1.00 86.81 116 GLU A N 1
ATOM 929 C CA . GLU A 1 116 ? 8.911 -3.821 1.276 1.00 86.81 116 GLU A CA 1
ATOM 930 C C . GLU A 1 116 ? 9.953 -2.996 0.517 1.00 86.81 116 GLU A C 1
ATOM 932 O O . GLU A 1 116 ? 9.844 -2.798 -0.695 1.00 86.81 116 GLU A O 1
ATOM 937 N N . VAL A 1 117 ? 10.952 -2.490 1.242 1.00 87.31 117 VAL A N 1
ATOM 938 C CA . VAL A 1 117 ? 12.120 -1.836 0.645 1.00 87.31 117 VAL A CA 1
ATOM 939 C C . VAL A 1 117 ? 13.216 -2.883 0.546 1.00 87.31 117 VAL A C 1
ATOM 941 O O . VAL A 1 117 ? 13.618 -3.458 1.554 1.00 87.31 117 VAL A O 1
ATOM 944 N N . ILE A 1 118 ? 13.673 -3.131 -0.677 1.00 83.94 118 ILE A N 1
ATOM 945 C CA . ILE A 1 118 ? 14.758 -4.065 -0.960 1.00 83.94 118 ILE A CA 1
ATOM 946 C C . ILE A 1 118 ? 16.030 -3.246 -1.165 1.00 83.94 118 ILE A C 1
ATOM 948 O O . ILE A 1 118 ? 16.120 -2.462 -2.113 1.00 83.94 118 ILE A O 1
ATOM 952 N N . GLU A 1 119 ? 17.003 -3.426 -0.275 1.00 80.88 119 GLU A N 1
ATOM 953 C CA . GLU A 1 119 ? 18.330 -2.822 -0.390 1.00 80.88 119 GLU A CA 1
ATOM 954 C C . GLU A 1 119 ? 19.330 -3.883 -0.873 1.00 80.88 119 GLU A C 1
ATOM 956 O O . GLU A 1 119 ? 19.541 -4.877 -0.175 1.00 80.88 119 GLU A O 1
ATOM 961 N N . PRO A 1 120 ? 19.927 -3.723 -2.069 1.00 75.19 120 PRO A N 1
ATOM 962 C CA . PRO A 1 120 ? 20.905 -4.679 -2.575 1.00 75.19 120 PRO A CA 1
ATOM 963 C C . PRO A 1 120 ? 22.199 -4.645 -1.750 1.00 75.19 120 PRO A C 1
ATOM 965 O O . PRO A 1 120 ? 22.638 -3.584 -1.300 1.00 75.19 120 PRO A O 1
ATOM 968 N N . ASP A 1 121 ? 22.845 -5.805 -1.601 1.00 77.75 121 ASP A N 1
ATOM 969 C CA . ASP A 1 121 ? 24.189 -5.901 -1.019 1.00 77.75 121 ASP A CA 1
ATOM 970 C C . ASP A 1 121 ? 25.172 -5.049 -1.843 1.00 77.75 121 ASP A C 1
ATOM 972 O O . ASP A 1 121 ? 25.112 -5.031 -3.074 1.00 77.75 121 ASP A O 1
ATOM 976 N N . ILE A 1 122 ? 26.114 -4.373 -1.176 1.00 74.19 122 ILE A N 1
ATOM 977 C CA . ILE A 1 122 ? 27.166 -3.567 -1.819 1.00 74.19 122 ILE A CA 1
ATOM 978 C C . ILE A 1 122 ? 27.937 -4.382 -2.876 1.00 74.19 122 ILE A C 1
ATOM 980 O O . ILE A 1 122 ? 28.360 -3.845 -3.899 1.00 74.19 122 ILE A O 1
ATOM 984 N N . ASN A 1 123 ? 28.095 -5.686 -2.657 1.00 78.00 123 ASN A N 1
ATOM 985 C CA . ASN A 1 123 ? 28.779 -6.595 -3.573 1.00 78.00 123 ASN A CA 1
ATOM 986 C C . ASN A 1 123 ? 27.924 -7.003 -4.785 1.00 78.00 123 ASN A C 1
ATOM 988 O O . ASN A 1 123 ? 28.468 -7.555 -5.734 1.00 78.00 123 ASN A O 1
ATOM 992 N N . SER A 1 124 ? 26.614 -6.737 -4.753 1.00 75.69 124 SER A N 1
ATOM 993 C CA . SER A 1 124 ? 25.631 -7.116 -5.781 1.00 75.69 124 SER A CA 1
ATOM 994 C C . SER A 1 124 ? 24.797 -5.913 -6.249 1.00 75.69 124 SER A C 1
ATOM 996 O O . SER A 1 124 ? 23.680 -6.076 -6.724 1.00 75.69 124 SER A O 1
ATOM 998 N N . LEU A 1 125 ? 25.320 -4.681 -6.134 1.00 71.12 125 LEU A N 1
ATOM 999 C CA . LEU A 1 125 ? 24.607 -3.447 -6.528 1.00 71.12 125 LEU A CA 1
ATOM 1000 C C . LEU A 1 125 ? 24.177 -3.432 -8.000 1.00 71.12 125 LEU A C 1
ATOM 1002 O O . LEU A 1 125 ? 23.258 -2.704 -8.373 1.00 71.12 125 LEU A O 1
ATOM 1006 N N . PHE A 1 126 ? 24.885 -4.194 -8.831 1.00 73.62 126 PHE A N 1
ATOM 1007 C CA . PHE A 1 126 ? 24.617 -4.331 -10.256 1.00 73.62 126 PHE A CA 1
ATOM 1008 C C . PHE A 1 126 ? 23.807 -5.583 -10.585 1.00 73.62 126 PHE A C 1
ATOM 1010 O O . PHE A 1 126 ? 23.535 -5.815 -11.753 1.00 73.62 126 PHE A O 1
ATOM 1017 N N . ASP A 1 127 ? 23.418 -6.388 -9.600 1.00 79.06 127 ASP A N 1
ATOM 1018 C CA . ASP A 1 127 ? 22.547 -7.529 -9.832 1.00 79.06 127 ASP A CA 1
ATOM 1019 C C . ASP A 1 127 ? 21.110 -7.144 -9.465 1.00 79.06 127 ASP A C 1
ATOM 1021 O O . ASP A 1 127 ? 20.871 -6.500 -8.437 1.00 79.06 127 ASP A O 1
ATOM 1025 N N . PRO A 1 128 ? 20.118 -7.492 -10.303 1.00 78.44 128 PRO A N 1
ATOM 1026 C CA . PRO A 1 128 ? 18.731 -7.279 -9.934 1.00 78.44 128 PRO A CA 1
ATOM 1027 C C . PRO A 1 128 ? 18.413 -8.136 -8.699 1.00 78.44 128 PRO A C 1
ATOM 1029 O O . PRO A 1 128 ? 18.829 -9.297 -8.657 1.00 78.44 128 PRO A O 1
ATOM 1032 N N . PRO A 1 129 ? 17.651 -7.622 -7.717 1.00 82.25 129 PRO A N 1
ATOM 1033 C CA . PRO A 1 129 ? 17.257 -8.426 -6.568 1.00 82.25 129 PRO A CA 1
ATOM 1034 C C . PRO A 1 129 ? 16.540 -9.701 -7.013 1.00 82.25 129 PRO A C 1
ATOM 1036 O O . PRO A 1 129 ? 15.606 -9.640 -7.822 1.00 82.25 129 PRO A O 1
ATOM 1039 N N . GLN A 1 130 ? 16.971 -10.854 -6.502 1.00 81.56 130 GLN A N 1
ATOM 1040 C CA . GLN A 1 130 ? 16.438 -12.148 -6.930 1.00 81.56 130 GLN A CA 1
ATOM 1041 C C . GLN A 1 130 ? 14.938 -12.254 -6.636 1.00 81.56 130 GLN A C 1
ATOM 1043 O O . GLN A 1 130 ? 14.185 -12.783 -7.449 1.00 81.56 130 GLN A O 1
ATOM 1048 N N . GLU A 1 131 ? 14.483 -11.660 -5.535 1.00 84.38 131 GLU A N 1
ATOM 1049 C CA . GLU A 1 131 ? 13.075 -11.591 -5.155 1.00 84.38 131 GLU A CA 1
ATOM 1050 C C . GLU A 1 131 ? 12.235 -10.912 -6.244 1.00 84.38 131 GLU A C 1
ATOM 1052 O O . GLU A 1 131 ? 11.168 -11.402 -6.615 1.00 84.38 131 GLU A O 1
ATOM 1057 N N . LEU A 1 132 ? 12.733 -9.809 -6.818 1.00 83.56 132 LEU A N 1
ATOM 1058 C CA . LEU A 1 132 ? 12.057 -9.113 -7.916 1.00 83.56 132 LEU A CA 1
ATOM 1059 C C . LEU A 1 132 ? 11.953 -10.012 -9.153 1.00 83.56 132 LEU A C 1
ATOM 1061 O O . LEU A 1 132 ? 10.905 -10.063 -9.801 1.00 83.56 132 LEU A O 1
ATOM 1065 N N . ILE A 1 133 ? 13.031 -10.726 -9.474 1.00 83.19 133 ILE A N 1
ATOM 1066 C CA . ILE A 1 133 ? 13.072 -11.655 -10.603 1.00 83.19 133 ILE A CA 1
ATOM 1067 C C . ILE A 1 133 ? 12.063 -12.795 -10.416 1.00 83.19 133 ILE A C 1
ATOM 1069 O O . ILE A 1 133 ? 11.298 -13.097 -11.337 1.00 83.19 133 ILE A O 1
ATOM 1073 N N . ASP A 1 134 ? 11.996 -13.376 -9.222 1.00 86.62 134 ASP A N 1
ATOM 1074 C CA . ASP A 1 134 ? 11.074 -14.465 -8.900 1.00 86.62 134 ASP A CA 1
ATOM 1075 C C . ASP A 1 134 ? 9.609 -14.021 -9.038 1.00 86.62 134 ASP A C 1
ATOM 1077 O O . ASP A 1 134 ? 8.797 -14.727 -9.649 1.00 86.62 134 ASP A O 1
ATOM 1081 N N . TYR A 1 135 ? 9.274 -12.813 -8.569 1.00 87.06 135 TYR A N 1
ATOM 1082 C CA . TYR A 1 135 ? 7.935 -12.244 -8.746 1.00 87.06 135 TYR A CA 1
ATOM 1083 C C . TYR A 1 135 ? 7.586 -11.997 -10.216 1.00 87.06 135 TYR A C 1
ATOM 1085 O O . TYR A 1 135 ? 6.464 -12.293 -10.644 1.00 87.06 135 TYR A O 1
ATOM 1093 N N . LEU A 1 136 ? 8.533 -11.502 -11.018 1.00 85.31 136 LEU A N 1
ATOM 1094 C CA . LEU A 1 136 ? 8.328 -11.317 -12.455 1.00 85.31 136 LEU A CA 1
ATOM 1095 C C . LEU A 1 136 ? 8.011 -12.649 -13.151 1.00 85.31 136 LEU A C 1
ATOM 1097 O O . LEU A 1 136 ? 7.115 -12.693 -13.993 1.00 85.31 136 LEU A O 1
ATOM 1101 N N . PHE A 1 137 ? 8.680 -13.744 -12.777 1.00 82.00 137 PHE A N 1
ATOM 1102 C CA . PHE A 1 137 ? 8.510 -15.050 -13.425 1.00 82.00 137 PHE A CA 1
ATOM 1103 C C . PHE A 1 137 ? 7.126 -15.681 -13.253 1.00 82.00 137 PHE A C 1
ATOM 1105 O O . PHE A 1 137 ? 6.677 -16.398 -14.154 1.00 82.00 137 PHE A O 1
ATOM 1112 N N . VAL A 1 138 ? 6.463 -15.442 -12.121 1.00 88.25 138 VAL A N 1
ATOM 1113 C CA . VAL A 1 138 ? 5.136 -16.011 -11.812 1.00 88.25 138 VAL A CA 1
ATOM 1114 C C . VAL A 1 138 ? 3.979 -15.076 -12.175 1.00 88.25 138 VAL A C 1
ATOM 1116 O O . VAL A 1 138 ? 2.809 -15.454 -12.069 1.00 88.25 138 VAL A O 1
ATOM 1119 N N . SER A 1 139 ? 4.290 -13.855 -12.611 1.00 88.12 139 SER A N 1
ATOM 1120 C CA . SER A 1 139 ? 3.303 -12.821 -12.904 1.00 88.12 139 SER A CA 1
ATOM 1121 C C . SER A 1 139 ? 2.528 -13.100 -14.194 1.00 88.12 139 SER A C 1
ATOM 1123 O O . SER A 1 139 ? 3.087 -13.464 -15.226 1.00 88.12 139 SER A O 1
ATOM 1125 N N . ARG A 1 140 ? 1.207 -12.884 -14.144 1.00 90.25 140 ARG A N 1
ATOM 1126 C CA . ARG A 1 140 ? 0.318 -12.960 -15.324 1.00 90.25 140 ARG A CA 1
ATOM 1127 C C . ARG A 1 140 ? 0.232 -11.643 -16.093 1.00 90.25 140 ARG A C 1
ATOM 1129 O O . ARG A 1 140 ? -0.076 -11.657 -17.279 1.00 90.25 140 ARG A O 1
ATOM 1136 N N . HIS A 1 141 ? 0.505 -10.538 -15.404 1.00 94.19 141 HIS A N 1
ATOM 1137 C CA . HIS A 1 141 ? 0.534 -9.185 -15.945 1.00 94.19 141 HIS A CA 1
ATOM 1138 C C . HIS A 1 141 ? 1.697 -8.450 -15.287 1.00 94.19 141 HIS A C 1
ATOM 1140 O O . HIS A 1 141 ? 1.872 -8.554 -14.071 1.00 94.19 141 HIS A O 1
ATOM 1146 N N . VAL A 1 142 ? 2.478 -7.715 -16.070 1.00 93.19 142 VAL A N 1
ATOM 1147 C CA . VAL A 1 142 ? 3.6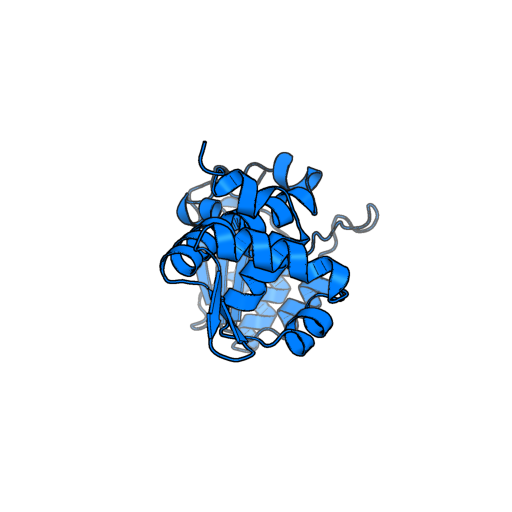16 -6.936 -15.578 1.00 93.19 142 VAL A CA 1
ATOM 1148 C C . VAL A 1 142 ? 3.460 -5.499 -16.040 1.00 93.19 142 VAL A C 1
ATOM 1150 O O . VAL A 1 142 ? 3.328 -5.232 -17.227 1.00 93.19 142 VAL A O 1
ATOM 1153 N N . THR A 1 143 ? 3.484 -4.559 -15.100 1.00 93.00 143 THR A N 1
ATOM 1154 C CA . THR A 1 143 ? 3.647 -3.135 -15.410 1.00 93.00 143 THR A CA 1
ATOM 1155 C C . THR A 1 143 ? 4.921 -2.660 -14.740 1.00 93.00 143 THR A C 1
ATOM 1157 O O . THR A 1 143 ? 5.036 -2.756 -13.521 1.00 93.00 143 THR A O 1
ATOM 1160 N N . ALA A 1 144 ? 5.880 -2.185 -15.528 1.00 90.25 144 ALA A N 1
ATOM 1161 C CA . ALA A 1 144 ? 7.172 -1.743 -15.025 1.00 90.25 144 ALA A CA 1
ATOM 1162 C C . ALA A 1 144 ? 7.479 -0.330 -15.510 1.00 90.25 144 ALA A C 1
ATOM 1164 O O . ALA A 1 144 ? 7.267 0.005 -16.674 1.00 90.25 144 ALA A O 1
ATOM 1165 N N . ILE A 1 145 ? 8.008 0.484 -14.602 1.00 88.88 145 ILE A N 1
ATOM 1166 C CA . ILE A 1 145 ? 8.542 1.807 -14.901 1.00 88.88 145 ILE A CA 1
ATOM 1167 C C . ILE A 1 145 ? 10.038 1.742 -14.625 1.00 88.88 145 ILE A C 1
ATOM 1169 O O . ILE A 1 145 ? 10.427 1.427 -13.502 1.00 88.88 145 ILE A O 1
ATOM 1173 N N . THR A 1 146 ? 10.877 2.029 -15.618 1.00 85.94 146 THR A N 1
ATOM 1174 C CA . THR A 1 146 ? 12.326 2.088 -15.402 1.00 85.94 146 THR A CA 1
ATOM 1175 C C . THR A 1 146 ? 12.954 3.329 -16.025 1.00 85.94 146 THR A C 1
ATOM 1177 O O . THR A 1 146 ? 12.697 3.686 -17.176 1.00 85.94 146 THR A O 1
ATOM 1180 N N . SER A 1 147 ? 13.786 3.992 -15.224 1.00 83.62 147 SER A N 1
ATOM 1181 C CA . SER A 1 147 ? 14.617 5.134 -15.609 1.00 83.62 147 SER A CA 1
ATOM 1182 C C . SER A 1 147 ? 16.093 4.784 -15.766 1.00 83.62 147 SER A C 1
ATOM 1184 O O . SER A 1 147 ? 16.887 5.660 -16.102 1.00 83.62 147 SER A O 1
ATOM 1186 N N . TYR A 1 148 ? 16.462 3.518 -15.552 1.00 84.94 148 TYR A N 1
ATOM 1187 C CA . TYR A 1 148 ? 17.815 3.023 -15.757 1.00 84.94 148 TYR A CA 1
ATOM 1188 C C . TYR A 1 148 ? 17.819 1.774 -16.632 1.00 84.94 148 TYR A C 1
ATOM 1190 O O . TYR A 1 148 ? 16.905 0.946 -16.615 1.00 84.94 148 TYR A O 1
ATOM 1198 N N . PHE A 1 149 ? 18.877 1.644 -17.417 1.00 85.19 149 PHE A N 1
ATOM 1199 C CA . PHE A 1 149 ? 19.075 0.485 -18.264 1.00 85.19 149 PHE A CA 1
ATOM 1200 C C . PHE A 1 149 ? 19.784 -0.621 -17.485 1.00 85.19 149 PHE A C 1
ATOM 1202 O O . PHE A 1 149 ? 20.819 -0.379 -16.861 1.00 85.19 149 PHE A O 1
ATOM 1209 N N . HIS A 1 150 ? 19.253 -1.838 -17.576 1.00 85.06 150 HIS A N 1
ATOM 1210 C CA . HIS A 1 150 ? 19.908 -3.031 -17.065 1.00 85.06 150 HIS A CA 1
ATOM 1211 C C . HIS A 1 150 ? 19.659 -4.228 -17.998 1.00 85.06 150 HIS A C 1
ATOM 1213 O O . HIS A 1 150 ? 18.492 -4.600 -18.178 1.00 85.06 150 HIS A O 1
ATOM 1219 N N . PRO A 1 151 ? 20.706 -4.876 -18.549 1.00 84.50 151 PRO A N 1
ATOM 1220 C CA . PRO A 1 151 ? 20.549 -5.972 -19.510 1.00 84.50 151 PRO A CA 1
ATOM 1221 C C . PRO A 1 151 ? 19.680 -7.126 -19.003 1.00 84.50 151 PRO A C 1
ATOM 1223 O O . PRO A 1 151 ? 18.925 -7.730 -19.767 1.00 84.50 151 PRO A O 1
ATOM 1226 N N . TYR A 1 152 ? 19.736 -7.418 -17.695 1.00 83.25 152 TYR A N 1
ATOM 1227 C CA . TYR A 1 152 ? 18.905 -8.475 -17.123 1.00 83.25 152 TYR A CA 1
ATOM 1228 C C . TYR A 1 152 ? 17.417 -8.165 -17.286 1.00 83.25 152 TYR A C 1
ATOM 1230 O O . TYR A 1 152 ? 16.692 -9.046 -17.734 1.00 83.25 152 TYR A O 1
ATOM 1238 N N . TYR A 1 153 ? 16.939 -6.946 -17.012 1.00 83.44 153 TYR A N 1
ATOM 1239 C CA . TYR A 1 153 ? 15.503 -6.665 -17.145 1.00 83.44 153 TYR A CA 1
ATOM 1240 C C . TYR A 1 153 ? 15.026 -6.794 -18.583 1.00 83.44 153 TYR A C 1
ATOM 1242 O O . TYR A 1 153 ? 13.961 -7.360 -18.806 1.00 83.44 153 TYR A O 1
ATOM 1250 N N . VAL A 1 154 ? 15.833 -6.360 -19.555 1.00 86.56 154 VAL A N 1
ATOM 1251 C CA . VAL A 1 154 ? 15.504 -6.504 -20.979 1.00 86.56 154 VAL A CA 1
ATOM 1252 C C . VAL A 1 154 ? 15.313 -7.982 -21.327 1.00 86.56 154 VAL A C 1
ATOM 1254 O O . VAL A 1 154 ? 14.256 -8.368 -21.827 1.00 86.56 154 VAL A O 1
ATOM 1257 N N . ASN A 1 155 ? 16.268 -8.839 -20.949 1.00 87.00 155 ASN A N 1
ATOM 1258 C CA . ASN A 1 155 ? 16.173 -10.286 -21.162 1.00 87.00 155 ASN A CA 1
ATOM 1259 C C . ASN A 1 155 ? 14.942 -10.908 -20.480 1.00 87.00 155 ASN A C 1
ATOM 1261 O O . ASN A 1 155 ? 14.285 -11.781 -21.054 1.00 87.00 155 ASN A O 1
ATOM 1265 N N . HIS A 1 156 ? 14.593 -10.443 -19.278 1.00 87.44 156 HIS A N 1
ATOM 1266 C CA . HIS A 1 156 ? 13.428 -10.938 -18.545 1.00 87.44 156 HIS A CA 1
ATOM 1267 C C . HIS A 1 156 ? 12.115 -10.499 -19.196 1.00 87.44 156 HIS A C 1
ATOM 1269 O O . HIS A 1 156 ? 11.235 -11.336 -19.405 1.00 87.44 156 HIS A O 1
ATOM 1275 N N . PHE A 1 157 ? 11.987 -9.232 -19.595 1.00 89.25 157 PHE A N 1
ATOM 1276 C CA . PHE A 1 157 ? 10.809 -8.743 -20.311 1.00 89.25 157 PHE A CA 1
ATOM 1277 C C . PHE A 1 157 ? 10.612 -9.482 -21.637 1.00 89.25 157 PHE A C 1
ATOM 1279 O O . PHE A 1 157 ? 9.504 -9.940 -21.922 1.00 89.25 157 PHE A O 1
ATOM 1286 N N . MET A 1 158 ? 11.687 -9.714 -22.397 1.00 88.62 158 MET A N 1
ATOM 1287 C CA . MET A 1 158 ? 11.636 -10.530 -23.614 1.00 88.62 158 MET A CA 1
ATOM 1288 C C . MET A 1 158 ? 11.175 -11.965 -23.331 1.00 88.62 158 MET A C 1
ATOM 1290 O O . MET A 1 158 ? 10.346 -12.514 -24.062 1.00 88.62 158 MET A O 1
ATOM 1294 N N . GLY A 1 159 ? 11.678 -12.581 -22.258 1.00 88.81 159 GLY A N 1
ATOM 1295 C CA . GLY A 1 159 ? 11.253 -13.909 -21.816 1.00 88.81 159 GLY A CA 1
ATOM 1296 C C . GLY A 1 159 ? 9.764 -13.971 -21.461 1.00 88.81 159 GLY A C 1
ATOM 1297 O O . GLY A 1 159 ? 9.072 -14.911 -21.859 1.00 88.81 159 GLY A O 1
ATOM 1298 N N . LEU A 1 160 ? 9.250 -12.957 -20.764 1.00 90.38 160 LEU A N 1
ATOM 1299 C CA . LEU A 1 160 ? 7.832 -12.835 -20.416 1.00 90.38 160 LEU A CA 1
ATOM 1300 C C . LEU A 1 160 ? 6.953 -12.635 -21.657 1.00 90.38 160 LEU A C 1
ATOM 1302 O O . LEU A 1 160 ? 5.935 -13.315 -21.806 1.00 90.38 160 LEU A O 1
ATOM 1306 N N . ALA A 1 161 ? 7.374 -11.790 -22.600 1.00 90.12 161 ALA A N 1
ATOM 1307 C CA . ALA A 1 161 ? 6.625 -11.561 -23.832 1.00 90.12 161 ALA A CA 1
ATOM 1308 C C . ALA A 1 161 ? 6.560 -12.819 -24.702 1.00 90.12 161 ALA A C 1
ATOM 1310 O O . ALA A 1 161 ? 5.507 -13.124 -25.270 1.00 90.12 161 ALA A O 1
ATOM 1311 N N . LYS A 1 162 ? 7.653 -13.597 -24.760 1.00 89.50 162 LYS A N 1
ATOM 1312 C CA . LYS A 1 162 ? 7.693 -14.908 -25.433 1.00 89.50 162 LYS A CA 1
ATOM 1313 C C . LYS A 1 162 ? 6.691 -15.897 -24.829 1.00 89.50 162 LYS A C 1
ATOM 1315 O O . LYS A 1 162 ? 6.094 -16.663 -25.582 1.00 89.50 162 LYS A O 1
ATOM 1320 N N . LYS A 1 163 ? 6.464 -15.837 -23.512 1.00 89.94 163 LYS A N 1
ATOM 1321 C CA . LYS A 1 163 ? 5.473 -16.648 -22.780 1.00 89.94 163 LYS A CA 1
ATOM 1322 C C . LYS A 1 163 ? 4.027 -16.146 -22.906 1.00 89.94 163 LYS A C 1
ATOM 1324 O O . LYS A 1 163 ? 3.128 -16.816 -22.409 1.00 89.94 163 LYS A O 1
ATOM 1329 N N . GLY A 1 164 ? 3.788 -15.005 -23.556 1.00 90.62 164 GLY A N 1
ATOM 1330 C CA . GLY A 1 164 ? 2.441 -14.449 -23.728 1.00 90.62 164 GLY A CA 1
ATOM 1331 C C . GLY A 1 164 ? 1.907 -13.675 -22.517 1.00 90.62 164 GLY A C 1
ATOM 1332 O O . GLY A 1 164 ? 0.707 -13.433 -22.449 1.00 90.62 164 GLY A O 1
ATOM 1333 N N . VAL A 1 165 ? 2.767 -13.297 -21.564 1.00 93.75 165 VAL A N 1
ATOM 1334 C CA . VAL A 1 165 ? 2.395 -12.438 -20.422 1.00 93.75 165 VAL A CA 1
ATOM 1335 C C . VAL A 1 165 ? 2.041 -11.044 -20.938 1.00 93.75 165 VAL A C 1
ATOM 1337 O O . VAL A 1 165 ? 2.721 -10.553 -21.835 1.00 93.75 165 VAL A O 1
ATOM 1340 N N . GLU A 1 166 ? 1.008 -10.399 -20.398 1.00 94.88 166 GLU A N 1
ATOM 1341 C CA . GLU A 1 166 ? 0.700 -9.006 -20.745 1.00 94.88 166 GLU A CA 1
ATOM 1342 C C . GLU A 1 166 ? 1.692 -8.063 -20.055 1.00 94.88 166 GLU A C 1
ATOM 1344 O O . GLU A 1 166 ? 1.842 -8.103 -18.830 1.00 94.88 166 GLU A O 1
ATOM 1349 N N . ILE A 1 167 ? 2.380 -7.225 -20.832 1.00 94.75 167 ILE A N 1
ATOM 1350 C CA . ILE A 1 167 ? 3.442 -6.351 -20.329 1.00 94.75 167 ILE A CA 1
ATOM 1351 C C . ILE A 1 167 ? 3.170 -4.902 -20.722 1.00 94.75 167 ILE A C 1
ATOM 1353 O O . ILE A 1 167 ? 2.984 -4.597 -21.895 1.00 94.75 167 ILE A O 1
ATOM 1357 N N . ASN A 1 168 ? 3.224 -3.999 -19.747 1.00 95.38 168 ASN A N 1
ATOM 1358 C CA . ASN A 1 168 ? 3.241 -2.554 -19.940 1.00 95.38 168 ASN A CA 1
ATOM 1359 C C . ASN A 1 168 ? 4.588 -2.013 -19.449 1.00 95.38 168 ASN A C 1
ATOM 1361 O O . ASN A 1 168 ? 4.866 -2.037 -18.250 1.00 95.38 168 ASN A O 1
ATOM 1365 N N . LEU A 1 169 ? 5.434 -1.533 -20.358 1.00 93.38 169 LEU A N 1
ATOM 1366 C CA . LEU A 1 169 ? 6.737 -0.966 -20.016 1.00 93.38 169 LEU A CA 1
ATOM 1367 C C . LEU A 1 169 ? 6.734 0.536 -20.232 1.00 93.38 169 LEU A C 1
ATOM 1369 O O . LEU A 1 169 ? 6.396 1.020 -21.309 1.00 93.38 169 LEU A O 1
ATOM 1373 N N . ILE A 1 170 ? 7.122 1.268 -19.197 1.00 92.62 170 ILE A N 1
ATOM 1374 C CA . ILE A 1 170 ? 7.258 2.718 -19.215 1.00 92.62 170 ILE A CA 1
ATOM 1375 C C . ILE A 1 170 ? 8.744 3.040 -19.061 1.00 92.62 170 ILE A C 1
ATOM 1377 O O . ILE A 1 170 ? 9.340 2.790 -18.011 1.00 92.62 170 ILE A O 1
ATOM 1381 N N . PHE A 1 171 ? 9.337 3.599 -20.109 1.00 91.81 171 PHE A N 1
ATOM 1382 C CA . PHE A 1 171 ? 10.758 3.933 -20.166 1.00 91.81 171 PHE A CA 1
ATOM 1383 C C . PHE A 1 171 ? 10.980 5.442 -20.178 1.00 91.81 171 PHE A C 1
ATOM 1385 O O . PHE A 1 171 ? 10.148 6.201 -20.674 1.00 91.81 171 PHE A O 1
ATOM 1392 N N . THR A 1 172 ? 12.130 5.897 -19.684 1.00 90.88 172 THR A N 1
ATOM 1393 C CA . THR A 1 172 ? 12.682 7.180 -20.142 1.00 90.88 172 THR A CA 1
ATOM 1394 C C . THR A 1 172 ? 13.185 7.038 -21.581 1.00 90.88 172 THR A C 1
ATOM 1396 O O . THR A 1 172 ? 13.507 5.934 -22.021 1.00 90.88 172 THR A O 1
ATOM 1399 N N . ASN A 1 173 ? 13.265 8.153 -22.314 1.00 91.19 173 ASN A N 1
ATOM 1400 C CA . ASN A 1 173 ? 13.729 8.143 -23.705 1.00 91.19 173 ASN A CA 1
ATOM 1401 C C . ASN A 1 173 ? 15.114 7.485 -23.847 1.00 91.19 173 ASN A C 1
ATOM 1403 O O . ASN A 1 173 ? 15.266 6.558 -24.633 1.00 91.19 173 ASN A O 1
ATOM 1407 N N . ASP A 1 174 ? 16.065 7.868 -22.991 1.00 91.19 174 ASP A N 1
ATOM 1408 C CA . ASP A 1 174 ? 17.435 7.337 -22.996 1.00 91.19 174 ASP A CA 1
ATOM 1409 C C . ASP A 1 174 ? 17.487 5.809 -22.801 1.00 91.19 174 ASP A C 1
ATOM 1411 O O . ASP A 1 174 ? 18.330 5.126 -23.377 1.00 91.19 174 ASP A O 1
ATOM 1415 N N . VAL A 1 175 ? 16.587 5.247 -21.982 1.00 91.81 175 VAL A N 1
ATOM 1416 C CA . VAL A 1 175 ? 16.518 3.793 -21.766 1.00 91.81 175 VAL A CA 1
ATOM 1417 C C . VAL A 1 175 ? 15.917 3.098 -22.980 1.00 91.81 175 VAL A C 1
ATOM 1419 O O . VAL A 1 175 ? 16.421 2.055 -23.385 1.00 91.81 175 VAL A O 1
ATOM 1422 N N . TYR A 1 176 ? 14.861 3.666 -23.565 1.00 92.31 176 TYR A N 1
ATOM 1423 C CA . TYR A 1 176 ? 14.240 3.120 -24.768 1.00 92.31 176 TYR A CA 1
ATOM 1424 C C . TYR A 1 176 ? 15.224 3.085 -25.945 1.00 92.31 176 TYR A C 1
ATOM 1426 O O . TYR A 1 176 ? 15.400 2.029 -26.553 1.00 92.31 176 TYR A O 1
ATOM 1434 N N . GLU A 1 177 ? 15.896 4.207 -26.222 1.00 92.50 177 GLU A N 1
ATOM 1435 C CA . GLU A 1 177 ? 16.889 4.323 -27.297 1.00 92.50 177 GLU A CA 1
ATOM 1436 C C . GLU A 1 177 ? 18.021 3.319 -27.099 1.00 92.50 177 GLU A C 1
ATOM 1438 O O . GLU A 1 177 ? 18.328 2.552 -28.007 1.00 92.50 177 GLU A O 1
ATOM 1443 N N . ARG A 1 178 ? 18.553 3.220 -25.876 1.00 92.75 178 ARG A N 1
ATOM 1444 C CA . ARG A 1 178 ? 19.605 2.253 -25.567 1.00 92.75 178 ARG A CA 1
ATOM 1445 C C . ARG A 1 178 ? 19.171 0.803 -25.774 1.00 92.75 178 ARG A C 1
ATOM 1447 O O . ARG A 1 178 ? 19.958 0.008 -26.270 1.00 92.75 178 ARG A O 1
ATOM 1454 N N . ILE A 1 179 ? 17.940 0.434 -25.409 1.00 92.06 179 ILE A N 1
ATOM 1455 C CA . ILE A 1 179 ? 17.434 -0.926 -25.667 1.00 92.06 179 ILE A CA 1
ATOM 1456 C C . ILE A 1 179 ? 17.346 -1.183 -27.175 1.00 92.06 179 ILE A C 1
ATOM 1458 O O . ILE A 1 179 ? 17.748 -2.253 -27.627 1.00 92.06 179 ILE A O 1
ATOM 1462 N N . ALA A 1 180 ? 16.832 -0.222 -27.945 1.00 91.88 180 ALA A N 1
ATOM 1463 C CA . ALA A 1 180 ? 16.720 -0.353 -29.395 1.00 91.88 180 ALA A CA 1
ATOM 1464 C C . ALA A 1 180 ? 18.097 -0.483 -30.071 1.00 91.88 180 ALA A C 1
ATOM 1466 O O . ALA A 1 180 ? 18.262 -1.312 -30.962 1.00 91.88 180 ALA A O 1
ATOM 1467 N N . GLU A 1 181 ? 19.090 0.284 -29.616 1.00 94.06 181 GLU A N 1
ATOM 1468 C CA . GLU A 1 181 ? 20.464 0.233 -30.124 1.00 94.06 181 GLU A CA 1
ATOM 1469 C C . GLU A 1 181 ? 21.190 -1.064 -29.733 1.00 94.06 181 GLU A C 1
ATOM 1471 O O . GLU A 1 181 ? 21.761 -1.727 -30.599 1.00 94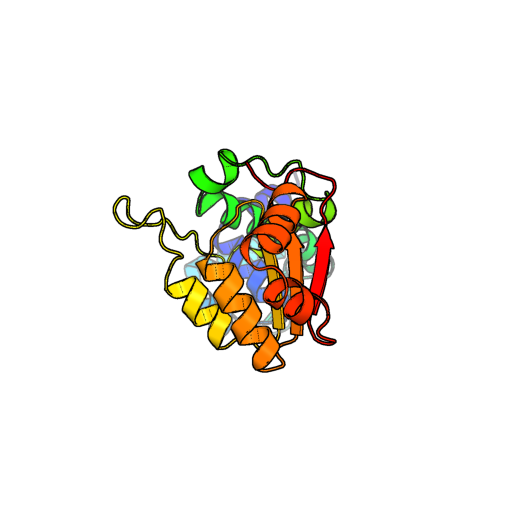.06 181 GLU A O 1
ATOM 1476 N N . ASP A 1 182 ? 21.143 -1.455 -28.453 1.00 93.50 182 ASP A N 1
ATOM 1477 C CA . ASP A 1 182 ? 21.917 -2.589 -27.924 1.00 93.50 182 ASP A CA 1
ATOM 1478 C C . ASP A 1 182 ? 21.353 -3.956 -28.378 1.00 93.50 182 ASP A C 1
ATOM 1480 O O . ASP A 1 182 ? 22.106 -4.928 -28.466 1.00 93.50 182 ASP A O 1
ATOM 1484 N N . TYR A 1 183 ? 20.045 -4.051 -28.662 1.00 90.00 183 TYR A N 1
ATOM 1485 C CA . TYR A 1 183 ? 19.359 -5.318 -28.983 1.00 90.00 183 TYR A CA 1
ATOM 1486 C C . TYR A 1 183 ? 18.784 -5.398 -30.409 1.00 90.00 183 TYR A C 1
ATOM 1488 O O . TYR A 1 183 ? 18.388 -6.485 -30.837 1.00 90.00 183 TYR A O 1
ATOM 1496 N N . GLY A 1 184 ? 18.741 -4.292 -31.162 1.00 89.88 184 GLY A N 1
ATOM 1497 C CA . GLY A 1 184 ? 18.381 -4.269 -32.585 1.00 89.88 184 GLY A CA 1
ATOM 1498 C C . GLY A 1 184 ? 17.084 -5.019 -32.919 1.00 89.88 184 GLY A C 1
ATOM 1499 O O . GLY A 1 184 ? 16.017 -4.723 -32.379 1.00 89.88 184 GLY A O 1
ATOM 1500 N N . GLU A 1 185 ? 17.180 -6.027 -33.792 1.00 89.38 185 GLU A N 1
ATOM 1501 C CA . GLU A 1 185 ? 16.036 -6.839 -34.238 1.00 89.38 185 GLU A CA 1
ATOM 1502 C C . GLU A 1 185 ? 15.292 -7.532 -33.081 1.00 89.38 185 GLU A C 1
ATOM 1504 O O . GLU A 1 185 ? 14.073 -7.713 -33.145 1.00 89.38 185 GLU A O 1
ATOM 1509 N N . GLU A 1 186 ? 15.987 -7.905 -31.998 1.00 87.44 186 GLU A N 1
ATOM 1510 C CA . GLU A 1 186 ? 15.334 -8.517 -30.836 1.00 87.44 186 GLU A CA 1
ATOM 1511 C C . GLU A 1 186 ? 14.426 -7.519 -30.112 1.00 87.44 186 GLU A C 1
ATOM 1513 O O . GLU A 1 186 ? 13.325 -7.890 -29.691 1.00 87.44 186 GLU A O 1
ATOM 1518 N N . ALA A 1 187 ? 14.855 -6.255 -30.011 1.00 88.81 187 ALA A N 1
ATOM 1519 C CA . ALA A 1 187 ? 14.045 -5.182 -29.447 1.00 88.81 187 ALA A CA 1
ATOM 1520 C C . ALA A 1 187 ? 12.826 -4.895 -30.327 1.00 88.81 187 ALA A C 1
ATOM 1522 O O . ALA A 1 187 ? 11.717 -4.820 -29.804 1.00 88.81 187 ALA A O 1
ATOM 1523 N N . GLU A 1 188 ? 12.992 -4.810 -31.650 1.00 87.44 188 GLU A N 1
ATOM 1524 C CA . GLU A 1 188 ? 11.869 -4.604 -32.577 1.00 87.44 188 GLU A CA 1
ATOM 1525 C C . GLU A 1 188 ? 10.836 -5.732 -32.482 1.00 87.44 188 GLU A C 1
ATOM 1527 O O . GLU A 1 188 ? 9.634 -5.480 -32.361 1.00 87.44 188 GLU A O 1
ATOM 1532 N N . PHE A 1 189 ? 11.296 -6.987 -32.464 1.00 85.94 189 PHE A N 1
ATOM 1533 C CA . PHE A 1 189 ? 10.420 -8.143 -32.299 1.00 85.94 189 PHE A CA 1
ATOM 1534 C C . PHE A 1 189 ? 9.677 -8.118 -30.959 1.00 85.94 189 PHE A C 1
ATOM 1536 O O . PHE A 1 189 ? 8.494 -8.459 -30.886 1.00 85.94 189 PHE A O 1
ATOM 1543 N N . PHE A 1 190 ? 10.375 -7.741 -29.890 1.00 87.00 190 PHE A N 1
ATOM 1544 C CA . PHE A 1 190 ? 9.813 -7.635 -28.552 1.00 87.00 190 PHE A CA 1
ATOM 1545 C C . PHE A 1 190 ? 8.770 -6.512 -28.456 1.00 87.00 190 PHE A C 1
ATOM 1547 O O . PHE A 1 190 ? 7.652 -6.761 -28.007 1.00 87.00 190 PHE A O 1
ATOM 1554 N N . PHE A 1 191 ? 9.096 -5.309 -28.930 1.00 87.94 191 PHE A N 1
ATOM 1555 C CA . PHE A 1 191 ? 8.200 -4.152 -28.930 1.00 87.94 191 PHE A CA 1
ATOM 1556 C C . PHE A 1 191 ? 6.989 -4.340 -29.852 1.00 87.94 191 PHE A C 1
ATOM 1558 O O . PHE A 1 191 ? 5.924 -3.799 -29.576 1.00 87.94 191 PHE A O 1
ATOM 1565 N N . GLY A 1 192 ? 7.127 -5.126 -30.924 1.00 87.69 192 GLY A N 1
ATOM 1566 C CA . GLY A 1 192 ? 6.049 -5.420 -31.871 1.00 87.69 192 GLY A CA 1
ATOM 1567 C C . GLY A 1 192 ? 5.060 -6.502 -31.419 1.00 87.69 192 GLY A C 1
ATOM 1568 O O . GLY A 1 192 ? 4.116 -6.816 -32.149 1.00 87.69 192 GLY A O 1
ATOM 1569 N N . ARG A 1 193 ? 5.253 -7.117 -30.246 1.00 89.38 193 ARG A N 1
ATOM 1570 C CA . ARG A 1 193 ? 4.352 -8.162 -29.747 1.00 89.38 193 ARG A CA 1
ATOM 1571 C C . ARG A 1 193 ? 3.015 -7.584 -29.287 1.00 89.38 193 ARG A C 1
ATOM 1573 O O . ARG A 1 193 ? 2.969 -6.668 -28.480 1.00 89.38 193 ARG A O 1
ATOM 1580 N N . GLY A 1 194 ? 1.908 -8.215 -29.688 1.00 92.44 194 GLY A N 1
ATOM 1581 C CA . GLY A 1 194 ? 0.555 -7.779 -29.301 1.00 92.44 194 GLY A CA 1
ATOM 1582 C C . GLY A 1 194 ? 0.249 -7.838 -27.795 1.00 92.44 194 GLY A C 1
ATOM 1583 O O . GLY A 1 194 ? -0.740 -7.267 -27.356 1.00 92.44 194 GLY A O 1
ATOM 1584 N N . ASN A 1 195 ? 1.085 -8.519 -27.006 1.00 93.31 195 ASN A N 1
ATOM 1585 C CA . ASN A 1 195 ? 1.009 -8.578 -25.544 1.00 93.31 195 ASN A CA 1
ATOM 1586 C C . ASN A 1 195 ? 2.032 -7.660 -24.848 1.00 93.31 195 ASN A C 1
ATOM 1588 O O . ASN A 1 195 ? 2.304 -7.837 -23.662 1.00 93.31 195 ASN A O 1
ATOM 1592 N N . THR A 1 196 ? 2.659 -6.727 -25.567 1.00 94.69 196 THR A N 1
ATOM 1593 C CA . THR A 1 196 ? 3.655 -5.795 -25.026 1.00 94.69 196 THR A CA 1
ATOM 1594 C C . THR A 1 196 ? 3.315 -4.372 -25.450 1.00 94.69 196 THR A C 1
ATOM 1596 O O . THR A 1 196 ? 3.300 -4.051 -26.631 1.00 94.69 196 THR A O 1
ATOM 1599 N N . ASN A 1 197 ? 3.059 -3.508 -24.471 1.00 95.25 197 ASN A N 1
ATOM 1600 C CA . ASN A 1 197 ? 2.807 -2.088 -24.675 1.00 95.25 197 ASN A CA 1
ATOM 1601 C C . ASN A 1 197 ? 3.999 -1.282 -24.160 1.00 95.25 197 ASN A C 1
ATOM 1603 O O . ASN A 1 197 ? 4.402 -1.438 -23.004 1.00 95.25 197 ASN A O 1
ATOM 1607 N N . ILE A 1 198 ? 4.536 -0.401 -25.002 1.00 93.62 198 ILE A N 1
ATOM 1608 C CA . ILE A 1 198 ? 5.663 0.469 -24.663 1.00 93.62 198 ILE A CA 1
ATOM 1609 C C . ILE A 1 198 ? 5.182 1.915 -24.573 1.00 93.62 198 ILE A C 1
ATOM 1611 O O . ILE A 1 198 ? 4.542 2.433 -25.486 1.00 93.62 198 ILE A O 1
ATOM 1615 N N . TYR A 1 199 ? 5.527 2.572 -23.473 1.00 93.44 199 TYR A N 1
ATOM 1616 C CA . TYR A 1 199 ? 5.238 3.972 -23.209 1.00 93.44 199 TYR A CA 1
ATOM 1617 C C . TYR A 1 199 ? 6.547 4.707 -22.931 1.00 93.44 199 TYR A C 1
ATOM 1619 O O . TYR A 1 199 ? 7.390 4.230 -22.172 1.00 93.44 199 TYR A O 1
ATOM 1627 N N . ILE A 1 200 ? 6.710 5.895 -23.511 1.00 91.94 200 ILE A N 1
ATOM 1628 C CA . ILE A 1 200 ? 7.886 6.736 -23.279 1.00 91.94 200 ILE A CA 1
ATOM 1629 C C . ILE A 1 200 ? 7.475 7.904 -22.386 1.00 91.94 200 ILE A C 1
ATOM 1631 O O . ILE A 1 200 ? 6.605 8.706 -22.732 1.00 91.94 200 ILE A O 1
ATOM 1635 N N . SER A 1 201 ? 8.094 7.995 -21.212 1.00 86.25 201 SER A N 1
ATOM 1636 C CA . SER A 1 201 ? 7.894 9.099 -20.285 1.00 86.25 201 SER A CA 1
ATOM 1637 C C . SER A 1 201 ? 8.649 10.335 -20.759 1.00 86.25 201 SER A C 1
ATOM 1639 O O . SER A 1 201 ? 9.872 10.331 -20.891 1.00 86.25 201 SER A O 1
ATOM 1641 N N . THR A 1 202 ? 7.917 11.434 -20.932 1.00 79.69 202 THR A N 1
ATOM 1642 C CA . THR A 1 202 ? 8.476 12.765 -21.225 1.00 79.69 202 THR A CA 1
ATOM 1643 C C . THR A 1 202 ? 9.031 13.464 -19.983 1.00 79.69 202 THR A C 1
ATOM 1645 O O . THR A 1 202 ? 9.701 14.490 -20.086 1.00 79.69 202 THR A O 1
ATOM 1648 N N . ARG A 1 203 ? 8.756 12.920 -18.791 1.00 74.56 203 ARG A N 1
ATOM 1649 C CA . ARG A 1 203 ? 9.288 13.396 -17.512 1.00 74.56 203 ARG A CA 1
ATOM 1650 C C . ARG A 1 203 ? 10.409 12.475 -17.051 1.00 74.56 203 ARG A C 1
ATOM 1652 O O . ARG A 1 203 ? 10.347 11.263 -17.262 1.00 74.56 203 ARG A O 1
ATOM 1659 N N . ARG A 1 204 ? 11.407 13.040 -16.366 1.00 71.25 204 ARG A N 1
ATOM 1660 C CA . ARG A 1 204 ? 12.376 12.231 -15.616 1.00 71.25 204 ARG A CA 1
ATOM 1661 C C . ARG A 1 204 ? 11.619 11.436 -14.555 1.00 71.25 204 ARG A C 1
ATOM 1663 O O . ARG A 1 204 ? 10.741 11.989 -13.904 1.00 71.25 204 ARG A O 1
ATOM 1670 N N . ILE A 1 205 ? 11.943 10.160 -14.413 1.00 68.69 205 ILE A N 1
ATOM 1671 C CA . ILE A 1 205 ? 11.357 9.276 -13.405 1.00 68.69 205 ILE A CA 1
ATOM 1672 C C . ILE A 1 205 ? 12.433 9.023 -12.349 1.00 68.69 205 ILE A C 1
ATOM 1674 O O . ILE A 1 205 ? 13.521 8.590 -12.719 1.00 68.69 205 ILE A O 1
ATOM 1678 N N . CYS A 1 206 ? 12.100 9.300 -11.083 1.00 58.19 206 CYS A N 1
ATOM 1679 C CA . CYS A 1 206 ? 12.842 8.958 -9.860 1.00 58.19 206 CYS A CA 1
ATOM 1680 C C . CYS A 1 206 ? 14.367 9.200 -9.902 1.00 58.19 206 CYS A C 1
ATOM 1682 O O . CYS A 1 206 ? 15.118 8.404 -10.467 1.00 58.19 206 CYS A O 1
ATOM 1684 N N . ARG A 1 207 ? 14.828 10.267 -9.233 1.00 50.69 207 ARG A N 1
ATOM 1685 C CA . ARG A 1 207 ? 16.208 10.376 -8.726 1.00 50.69 207 ARG A CA 1
ATOM 1686 C C . ARG A 1 207 ? 16.233 9.939 -7.262 1.00 50.69 207 ARG A C 1
ATOM 1688 O O . ARG A 1 207 ? 15.364 10.428 -6.506 1.00 50.69 207 ARG A O 1
#

InterPro domains:
  IPR013561 Methanogenesis regulatory protein FilR1, middle domain [PF08350] (126-202)
  IPR036390 Winged helix DNA-binding domain superfamily [SSF46785] (12-180)

Radius of gyration: 23.85 Å; chains: 1; bounding box: 56×38×65 Å

Organism: NCBI:txid51203